Protein AF-A0A151G9T0-F1 (afdb_monomer)

InterPro domains:
  IPR001381 3-d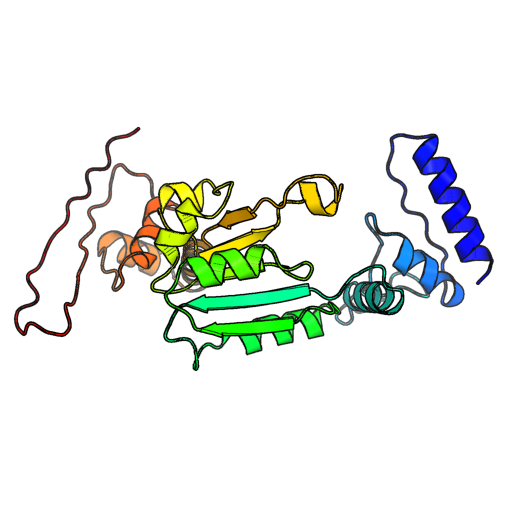ehydroquinate dehydratase type I [PF01487] (1-72)
  IPR013708 Shikimate dehydrogenase substrate binding, N-terminal [PF08501] (80-160)
  IPR013785 Aldolase-type TIM barrel [G3DSA:3.20.20.70] (1-75)
  IPR022893 Shikimate dehydrogenase family [PTHR21089] (16-196)
  IPR046346 Aminoacid dehydrogenase-like, N-terminal domain superfamily [SSF53223] (73-181)

Secondary structure (DSSP, 8-state):
-HHHHHHHHHHHHHHHH-SS-------SGGGHHHHHHH-SS---B-TTSSS-SSTT--BHHHHHHHHHHTTSS---EEEEEESS-TT-SHHHHHHHHHHHHT---EEEEEE---HHHHHHHHTSTTEEEEEE-TTTTTGGGGTSSEE-HHHHHHT--SEEEE-HHHHH-TTSPP-EEEE--HHHHHHHHHHHH--HHHHHHHHHH--B-SSHHHHHHHHHHS-TTS----B----TT-SS-------------

Nearest PDB structures (foldseek):
  5swv-assembly1_C  TM=8.869E-01  e=2.543E-22  Schizosaccharomyces pombe 972h-
  6bmb-assembly1_A  TM=5.979E-01  e=6.348E-12  Arabidopsis thaliana
  2o7q-assembly1_A  TM=5.960E-01  e=7.089E-11  Arabidopsis thaliana
  2gpt-assembly1_A  TM=6.196E-01  e=1.958E-10  Arabidopsis thaliana
  2o7s-assembly1_A  TM=5.996E-01  e=1.838E-10  Arabidopsis thaliana

Mean predicted aligned error: 10.72 Å

pLDDT: mean 79.59, std 20.88, range [23.86, 98.25]

Foldseek 3Di:
DVVLVVQVVVQVVVVVVDVDHDQTFDFAQVGLVNLLPRPPPRDADDPPDPDDPGHNHHHQLVSLLVCVVVVVADEAEEEEEEPDPPPPCVQVVVVVVCNVSNHNYGYYYDYDPDPVVVLVLLPDPRHAWYFYDPPCQQVVVVVAPEEDPLCVQLNGFGIKGWDCPCVVPVVDDIGIYGYDCLLVVVCVCCVPPDDPVRVVVCQAAQEDADDSSSSNNVRPPDDPPDGQHFYQDDPVPDPDRDRDRDPPPDDDD

Structure (mmCIF, N/CA/C/O backbone):
data_AF-A0A151G9T0-F1
#
_entry.id   AF-A0A151G9T0-F1
#
loop_
_atom_site.group_PDB
_atom_site.id
_atom_site.type_symbol
_atom_site.label_atom_id
_atom_site.label_alt_id
_atom_site.label_comp_id
_atom_site.label_asym_id
_atom_site.label_entity_id
_atom_site.label_seq_id
_atom_site.pdbx_PDB_ins_code
_atom_site.Cartn_x
_atom_site.Cartn_y
_atom_site.Cartn_z
_atom_site.occupancy
_atom_site.B_iso_or_equiv
_atom_site.auth_seq_id
_atom_site.auth_comp_id
_atom_site.auth_asym_id
_atom_site.auth_atom_id
_atom_site.pdbx_PDB_model_num
ATOM 1 N N . MET A 1 1 ? 19.326 3.016 -24.382 1.00 81.56 1 MET A N 1
ATOM 2 C CA . MET A 1 1 ? 18.257 3.762 -23.670 1.00 81.56 1 MET A CA 1
ATOM 3 C C . MET A 1 1 ? 17.042 3.910 -24.571 1.00 81.56 1 MET A C 1
ATOM 5 O O . MET A 1 1 ? 15.956 3.578 -24.121 1.00 81.56 1 MET A O 1
ATOM 9 N N . GLU A 1 2 ? 17.240 4.303 -25.832 1.00 94.81 2 GLU A N 1
ATOM 10 C CA . GLU A 1 2 ? 16.221 4.336 -26.893 1.00 94.81 2 GLU A CA 1
ATOM 11 C C . GLU A 1 2 ? 15.400 3.037 -27.015 1.00 94.81 2 GLU A C 1
ATOM 13 O O . GLU A 1 2 ? 14.173 3.085 -27.026 1.00 94.81 2 GLU A O 1
ATOM 18 N N . ASP A 1 3 ? 16.051 1.873 -26.926 1.00 95.81 3 ASP A N 1
ATOM 19 C CA . ASP A 1 3 ? 15.376 0.564 -26.949 1.00 95.81 3 ASP A CA 1
ATOM 20 C C . ASP A 1 3 ? 14.288 0.393 -25.878 1.00 95.81 3 ASP A C 1
ATOM 22 O O . ASP A 1 3 ? 13.321 -0.340 -26.083 1.00 95.81 3 ASP A O 1
ATOM 26 N N . ASN A 1 4 ? 14.417 1.055 -24.721 1.00 95.44 4 ASN A N 1
ATOM 27 C CA . ASN A 1 4 ? 13.389 0.995 -23.679 1.00 95.44 4 ASN A CA 1
ATOM 28 C C . ASN A 1 4 ? 12.139 1.788 -24.083 1.00 95.44 4 ASN A C 1
ATOM 30 O O . ASN A 1 4 ? 11.034 1.344 -23.793 1.00 95.44 4 ASN A O 1
ATOM 34 N N . PHE A 1 5 ? 12.299 2.916 -24.781 1.00 96.12 5 PHE A N 1
ATOM 35 C CA . PHE A 1 5 ? 11.177 3.713 -25.286 1.00 96.12 5 PHE A CA 1
ATOM 36 C C . PHE A 1 5 ? 10.475 3.026 -26.462 1.00 96.12 5 PHE A C 1
ATOM 38 O O . PHE A 1 5 ? 9.246 3.047 -26.556 1.00 96.12 5 PHE A O 1
ATOM 45 N N . HIS A 1 6 ? 11.234 2.346 -27.327 1.00 97.12 6 HIS A N 1
ATOM 46 C CA . HIS A 1 6 ? 10.665 1.496 -28.375 1.00 97.12 6 HIS A CA 1
ATOM 47 C C . HIS A 1 6 ? 9.848 0.338 -27.791 1.00 97.12 6 HIS A C 1
ATOM 49 O O . HIS A 1 6 ? 8.737 0.071 -28.254 1.00 97.12 6 HIS A O 1
ATOM 55 N N . LEU A 1 7 ? 10.369 -0.320 -26.752 1.00 96.69 7 LEU A N 1
ATOM 56 C CA . LEU A 1 7 ? 9.668 -1.392 -26.048 1.00 96.69 7 LEU A CA 1
ATOM 57 C C . LEU A 1 7 ? 8.385 -0.888 -25.366 1.00 96.69 7 LEU A C 1
ATOM 59 O O . LEU A 1 7 ? 7.349 -1.545 -25.460 1.00 96.69 7 LEU A O 1
ATOM 63 N N . ASP A 1 8 ? 8.429 0.281 -24.727 1.00 94.69 8 ASP A N 1
ATOM 64 C CA . ASP A 1 8 ? 7.252 0.895 -24.104 1.00 94.69 8 ASP A CA 1
ATOM 65 C C . ASP A 1 8 ? 6.161 1.218 -25.141 1.00 94.69 8 ASP A C 1
ATOM 67 O O . ASP A 1 8 ? 5.012 0.788 -25.018 1.00 94.69 8 ASP A O 1
ATOM 71 N N . SER A 1 9 ? 6.555 1.835 -26.259 1.00 95.81 9 SER A N 1
ATOM 72 C CA . SER A 1 9 ? 5.661 2.109 -27.392 1.00 95.81 9 SER A CA 1
ATOM 73 C C . SER A 1 9 ? 5.070 0.827 -27.993 1.00 95.81 9 SER A C 1
ATOM 75 O O . SER A 1 9 ? 3.900 0.780 -28.381 1.00 95.81 9 SER A O 1
ATOM 77 N N . PHE A 1 10 ? 5.863 -0.244 -28.085 1.00 96.00 10 PHE A N 1
ATOM 78 C CA . PHE A 1 10 ? 5.382 -1.559 -28.509 1.00 96.00 10 PHE A CA 1
ATOM 79 C C . PHE A 1 10 ? 4.336 -2.109 -27.535 1.00 96.00 10 PHE A C 1
ATOM 81 O O . PHE A 1 10 ? 3.255 -2.519 -27.962 1.00 96.00 10 PHE A O 1
ATOM 88 N N . LYS A 1 11 ? 4.620 -2.066 -26.232 1.00 95.06 11 LYS A N 1
ATOM 89 C CA . LYS A 1 11 ? 3.722 -2.560 -25.191 1.00 95.06 11 LYS A CA 1
ATOM 90 C C . LYS A 1 11 ? 2.392 -1.811 -25.163 1.00 95.06 11 LYS A C 1
ATOM 92 O O . LYS A 1 11 ? 1.350 -2.458 -25.046 1.00 95.06 11 LYS A O 1
ATOM 97 N N . ALA A 1 12 ? 2.408 -0.488 -25.313 1.00 93.62 12 ALA A N 1
ATOM 98 C CA . ALA A 1 12 ? 1.195 0.322 -25.405 1.00 93.62 12 ALA A CA 1
ATOM 99 C C . ALA A 1 12 ? 0.312 -0.116 -26.588 1.00 93.62 12 ALA A C 1
ATOM 101 O O . ALA A 1 12 ? -0.879 -0.377 -26.414 1.00 93.62 12 ALA A O 1
ATOM 102 N N . ARG A 1 13 ? 0.905 -0.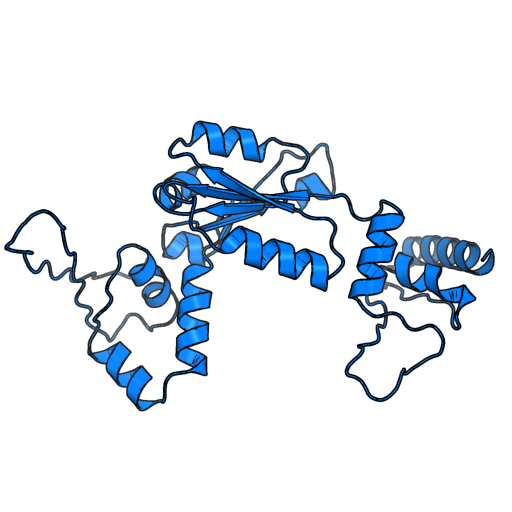300 -27.778 1.00 96.12 13 ARG A N 1
ATOM 103 C CA . ARG A 1 13 ? 0.179 -0.782 -28.969 1.00 96.12 13 ARG A CA 1
ATOM 104 C C . ARG A 1 13 ? -0.399 -2.182 -28.778 1.00 96.12 13 ARG A C 1
ATOM 106 O O . ARG A 1 13 ? -1.554 -2.413 -29.125 1.00 96.12 13 ARG A O 1
ATOM 113 N N . MET A 1 14 ? 0.379 -3.111 -28.223 1.00 95.44 14 MET A N 1
ATOM 114 C CA . MET A 1 14 ? -0.084 -4.485 -27.995 1.00 95.44 14 MET A CA 1
ATOM 115 C C . MET A 1 14 ? -1.198 -4.550 -26.948 1.00 95.44 14 MET A C 1
ATOM 117 O O . MET A 1 14 ? -2.151 -5.302 -27.124 1.00 95.44 14 MET A O 1
ATOM 121 N N . SER A 1 15 ? -1.117 -3.727 -25.899 1.00 92.94 15 SER A N 1
ATOM 122 C CA . SER A 1 15 ? -2.141 -3.666 -24.847 1.00 92.94 15 SER A CA 1
ATOM 123 C C . SER A 1 15 ? -3.462 -3.075 -25.355 1.00 92.94 15 SER A C 1
ATOM 125 O O . SER A 1 15 ? -4.525 -3.442 -24.867 1.00 92.94 15 SER A O 1
ATOM 127 N N . ALA A 1 16 ? -3.413 -2.183 -26.351 1.00 93.44 16 ALA A N 1
ATOM 128 C CA . ALA A 1 16 ? -4.609 -1.676 -27.025 1.00 93.44 16 ALA A CA 1
ATOM 129 C C . ALA A 1 16 ? -5.226 -2.710 -27.987 1.00 93.44 16 ALA A C 1
ATOM 131 O O . ALA A 1 16 ? -6.445 -2.760 -28.143 1.00 93.44 16 ALA A O 1
ATOM 132 N N . ALA A 1 17 ? -4.396 -3.536 -28.632 1.00 94.88 17 ALA A N 1
ATOM 133 C CA . ALA A 1 17 ? -4.842 -4.530 -29.609 1.00 94.88 17 ALA A CA 1
ATOM 134 C C . ALA A 1 17 ? -5.333 -5.847 -28.978 1.00 94.88 17 ALA A C 1
ATOM 136 O O . ALA A 1 17 ? -6.157 -6.548 -29.570 1.00 94.88 17 ALA A O 1
ATOM 137 N N . HIS A 1 18 ? -4.841 -6.204 -27.789 1.00 92.62 18 HIS A N 1
ATOM 138 C CA . HIS A 1 18 ? -5.089 -7.501 -27.166 1.00 92.62 18 HIS A CA 1
ATOM 139 C C . HIS A 1 18 ? -5.559 -7.366 -25.717 1.00 92.62 18 HIS A C 1
ATOM 141 O O . HIS A 1 18 ? -5.072 -6.539 -24.956 1.00 92.62 18 HIS A O 1
ATOM 147 N N . LYS A 1 19 ? -6.478 -8.247 -25.304 1.00 92.06 19 LYS A N 1
ATOM 148 C CA . LYS A 1 19 ? -6.973 -8.309 -23.915 1.00 92.06 19 LYS A CA 1
ATOM 149 C C . LYS A 1 19 ? -6.013 -9.022 -22.957 1.00 92.06 19 LYS A C 1
ATOM 151 O O . LYS A 1 19 ? -6.184 -8.934 -21.745 1.00 92.06 19 LYS A O 1
ATOM 156 N N . THR A 1 20 ? -5.046 -9.767 -23.488 1.00 92.44 20 THR A N 1
ATOM 157 C CA . THR A 1 20 ? -4.078 -10.521 -22.686 1.00 92.44 20 THR A CA 1
ATOM 158 C C . THR A 1 20 ? -3.006 -9.571 -22.150 1.00 92.44 20 THR A C 1
ATOM 160 O O . THR A 1 20 ? -2.362 -8.895 -22.954 1.00 92.44 20 THR A O 1
ATOM 163 N N . PRO A 1 21 ? -2.781 -9.504 -20.825 1.00 92.00 21 PRO A N 1
ATOM 164 C CA . PRO A 1 21 ? -1.764 -8.625 -20.263 1.00 92.00 21 PRO A CA 1
ATOM 165 C C . PRO A 1 21 ? -0.358 -9.092 -20.659 1.00 92.00 21 PRO A C 1
ATOM 167 O O . PRO A 1 21 ? -0.087 -10.291 -20.749 1.00 92.00 21 PRO A O 1
ATOM 170 N N . LEU A 1 22 ? 0.540 -8.132 -20.887 1.00 92.88 22 LEU A N 1
ATOM 171 C CA . LEU A 1 22 ? 1.870 -8.371 -21.443 1.00 92.88 22 LEU A CA 1
ATOM 172 C C . LEU A 1 22 ? 2.972 -7.982 -20.453 1.00 92.88 22 LEU A C 1
ATOM 174 O O . LEU A 1 22 ? 2.963 -6.883 -19.895 1.00 92.88 22 LEU A O 1
ATOM 178 N N . ILE A 1 23 ? 3.958 -8.868 -20.314 1.00 95.00 23 ILE A N 1
ATOM 179 C CA . ILE A 1 23 ? 5.243 -8.588 -19.669 1.00 95.00 23 ILE A CA 1
ATOM 180 C C . ILE A 1 23 ? 6.251 -8.327 -20.787 1.00 95.00 23 ILE A C 1
ATOM 182 O O . ILE A 1 23 ? 6.510 -9.213 -21.600 1.00 95.00 23 ILE A O 1
ATOM 186 N N . ALA A 1 24 ? 6.818 -7.125 -20.836 1.00 94.19 24 ALA A N 1
ATOM 187 C CA . ALA A 1 24 ? 7.824 -6.754 -21.826 1.00 94.19 24 ALA A CA 1
ATOM 188 C C . ALA A 1 24 ? 8.999 -6.090 -21.110 1.00 94.19 24 ALA A C 1
ATOM 190 O O . ALA A 1 24 ? 8.817 -5.093 -20.414 1.00 94.19 24 ALA A O 1
ATOM 191 N N . ILE A 1 25 ? 10.197 -6.655 -21.268 1.00 94.50 25 ILE A N 1
ATOM 192 C CA . ILE A 1 25 ? 11.420 -6.172 -20.621 1.00 94.50 25 ILE A CA 1
ATOM 193 C C . ILE A 1 25 ? 12.631 -6.362 -21.535 1.00 94.50 25 ILE A C 1
ATOM 195 O O . ILE A 1 25 ? 12.762 -7.378 -22.214 1.00 94.50 25 ILE A O 1
ATOM 199 N N . ASN A 1 26 ? 13.550 -5.407 -21.483 1.00 94.62 26 ASN A N 1
ATOM 200 C CA . ASN A 1 26 ? 14.883 -5.517 -22.053 1.00 94.62 26 ASN A CA 1
ATOM 201 C C . ASN A 1 26 ? 15.847 -6.127 -21.026 1.00 94.62 26 ASN A C 1
ATOM 203 O O . ASN A 1 26 ? 15.788 -5.855 -19.821 1.00 94.62 26 ASN A O 1
ATOM 207 N N . MET A 1 27 ? 16.760 -6.961 -21.514 1.00 92.81 27 MET A N 1
ATOM 208 C CA . MET A 1 27 ? 17.780 -7.623 -20.699 1.00 92.81 27 MET A CA 1
ATOM 209 C C . MET A 1 27 ? 19.033 -6.749 -20.553 1.00 92.81 27 MET A C 1
ATOM 211 O O . MET A 1 27 ? 19.227 -5.779 -21.284 1.00 92.81 27 MET A O 1
ATOM 215 N N . GLY A 1 28 ? 19.903 -7.101 -19.602 1.00 90.38 28 GLY A N 1
ATOM 216 C CA . GLY A 1 28 ? 21.154 -6.386 -19.360 1.00 90.38 28 GLY A CA 1
ATOM 217 C C . GLY A 1 28 ? 20.976 -5.065 -18.605 1.00 90.38 28 GLY A C 1
ATOM 218 O O . GLY A 1 28 ? 19.865 -4.594 -18.355 1.00 90.38 28 GLY A O 1
ATOM 219 N N . ALA A 1 29 ? 22.098 -4.454 -18.222 1.00 89.88 29 ALA A N 1
ATOM 220 C CA . ALA A 1 29 ? 22.101 -3.187 -17.487 1.00 89.88 29 ALA A CA 1
ATOM 221 C C . ALA A 1 29 ? 21.384 -2.030 -18.226 1.00 89.88 29 ALA A C 1
ATOM 223 O O . ALA A 1 29 ? 20.633 -1.305 -17.567 1.00 89.88 29 ALA A O 1
ATOM 224 N N . PRO A 1 30 ? 21.502 -1.871 -19.565 1.00 93.19 30 PRO A N 1
ATOM 225 C CA . PRO A 1 30 ? 20.758 -0.841 -20.301 1.00 93.19 30 PRO A CA 1
ATOM 226 C C . PRO A 1 30 ? 19.231 -1.019 -20.260 1.00 93.19 30 PRO A C 1
ATOM 228 O O . PRO A 1 30 ? 18.497 -0.047 -20.442 1.00 93.19 30 PRO A O 1
ATOM 231 N N . GLY A 1 31 ? 18.749 -2.241 -20.002 1.00 93.31 31 GLY A N 1
ATOM 232 C CA . GLY A 1 31 ? 17.330 -2.592 -19.956 1.00 93.31 31 GLY A CA 1
ATOM 233 C C . GLY A 1 31 ? 16.630 -2.297 -18.627 1.00 93.31 31 GLY A C 1
ATOM 234 O O . GLY A 1 31 ? 15.415 -2.461 -18.534 1.00 93.31 31 GLY A O 1
ATOM 235 N N . ARG A 1 32 ? 17.345 -1.838 -17.589 1.00 93.75 32 ARG A N 1
ATOM 236 C CA . ARG A 1 32 ? 16.778 -1.615 -16.242 1.00 93.75 32 ARG A CA 1
ATOM 237 C C . ARG A 1 32 ? 15.535 -0.721 -16.237 1.00 93.75 32 ARG A C 1
ATOM 239 O O . ARG A 1 32 ? 14.580 -1.033 -15.533 1.00 93.75 32 ARG A O 1
ATOM 246 N N . LEU A 1 33 ? 15.507 0.330 -17.060 1.00 94.94 33 LEU A N 1
ATOM 247 C CA . LEU A 1 33 ? 14.350 1.229 -17.162 1.00 94.94 33 LEU A CA 1
ATOM 248 C C . LEU A 1 33 ? 13.072 0.486 -17.582 1.00 94.94 33 LEU A C 1
ATOM 250 O O . LEU A 1 33 ? 12.021 0.698 -16.987 1.00 94.94 33 LEU A O 1
ATOM 254 N N . SER A 1 34 ? 13.165 -0.441 -18.541 1.00 95.19 34 SER A N 1
ATOM 255 C CA . SER A 1 34 ? 12.004 -1.236 -18.964 1.00 95.19 34 SER A CA 1
ATOM 256 C C . SER A 1 34 ? 11.439 -2.114 -17.843 1.00 95.19 34 SER A C 1
ATOM 258 O O . SER A 1 34 ? 10.234 -2.323 -17.774 1.00 95.19 34 SER A O 1
ATOM 260 N N . ARG A 1 35 ? 12.286 -2.589 -16.918 1.00 94.94 35 ARG A N 1
ATOM 261 C CA . ARG A 1 35 ? 11.840 -3.359 -15.745 1.00 94.94 35 ARG A CA 1
ATOM 262 C C . ARG A 1 35 ? 11.081 -2.474 -14.765 1.00 94.94 35 ARG A C 1
ATOM 264 O O . ARG A 1 35 ? 10.051 -2.898 -14.250 1.00 94.94 35 ARG A O 1
ATOM 271 N N . VAL A 1 36 ? 11.571 -1.253 -14.547 1.00 95.38 36 VAL A N 1
ATOM 272 C CA . VAL A 1 36 ? 10.906 -0.258 -13.694 1.00 95.38 36 VAL A CA 1
ATOM 273 C C . VAL A 1 36 ? 9.512 0.058 -14.239 1.00 95.38 36 VAL A C 1
ATOM 275 O O . VAL A 1 36 ? 8.538 -0.041 -13.502 1.00 95.38 36 VAL A O 1
ATOM 278 N N . LEU A 1 37 ? 9.400 0.336 -15.540 1.00 94.56 37 LEU A N 1
ATOM 279 C CA . LEU A 1 37 ? 8.145 0.751 -16.180 1.00 94.56 37 LEU A CA 1
ATOM 280 C C . LEU A 1 37 ? 7.209 -0.410 -16.561 1.00 94.56 37 LEU A C 1
ATOM 282 O O . LEU A 1 37 ? 6.073 -0.189 -16.977 1.00 94.56 37 LEU A O 1
ATOM 286 N N . ASN A 1 38 ? 7.636 -1.670 -16.422 1.00 94.25 38 ASN A N 1
ATOM 287 C CA . ASN A 1 38 ? 6.800 -2.790 -16.842 1.00 94.25 38 ASN A CA 1
ATOM 288 C C . ASN A 1 38 ? 5.509 -2.932 -15.999 1.00 94.25 38 ASN A C 1
ATOM 290 O O . ASN A 1 38 ? 4.472 -3.296 -16.544 1.00 94.25 38 ASN A O 1
ATOM 294 N N . GLY A 1 39 ? 5.517 -2.640 -14.699 1.00 90.75 39 GLY A N 1
ATOM 295 C CA . GLY A 1 39 ? 4.308 -2.618 -13.855 1.00 90.75 39 GLY A CA 1
ATOM 296 C C . GLY A 1 39 ? 3.624 -3.976 -13.583 1.00 90.75 39 GLY A C 1
ATOM 297 O O . GLY A 1 39 ? 3.436 -4.347 -12.429 1.00 90.75 39 GLY A O 1
ATOM 298 N N . PHE A 1 40 ? 3.254 -4.746 -14.607 1.00 92.44 40 PHE A N 1
ATOM 299 C CA . PHE A 1 40 ? 2.540 -6.018 -14.482 1.00 92.44 40 PHE A CA 1
ATOM 300 C C . PHE A 1 40 ? 3.505 -7.206 -14.426 1.00 92.44 40 PHE A C 1
ATOM 302 O O . PHE A 1 40 ? 4.215 -7.467 -15.394 1.00 92.44 40 PHE A O 1
ATOM 309 N N . LEU A 1 41 ? 3.508 -7.942 -13.307 1.00 94.44 41 LEU A N 1
ATOM 310 C CA . LEU A 1 41 ? 4.290 -9.176 -13.107 1.00 94.44 41 LEU A CA 1
ATOM 311 C C . LEU A 1 41 ? 5.773 -9.056 -13.512 1.00 94.44 41 LEU A C 1
ATOM 313 O O . LEU A 1 41 ? 6.351 -9.974 -14.094 1.00 94.44 41 LEU A O 1
ATOM 317 N N . THR A 1 42 ? 6.407 -7.919 -13.206 1.00 93.94 42 THR A N 1
ATOM 318 C CA . THR A 1 42 ? 7.836 -7.729 -13.481 1.00 93.94 42 THR A CA 1
ATOM 319 C C . THR A 1 42 ? 8.660 -8.785 -12.734 1.00 93.94 42 THR A C 1
ATOM 321 O O . THR A 1 42 ? 8.540 -8.882 -11.511 1.00 93.94 42 THR A O 1
ATOM 324 N N . PRO A 1 43 ? 9.529 -9.553 -13.416 1.00 92.56 43 PRO A N 1
ATOM 325 C CA . PRO A 1 43 ? 10.419 -10.487 -12.740 1.00 92.56 43 PRO A CA 1
ATOM 326 C C . PRO A 1 43 ? 11.485 -9.722 -11.945 1.00 92.56 43 PRO A C 1
ATOM 328 O O . PRO A 1 43 ? 12.171 -8.848 -12.489 1.00 92.56 43 PRO A O 1
ATOM 331 N N . VAL A 1 44 ? 11.634 -10.084 -10.669 1.00 93.12 44 VAL A N 1
ATOM 332 C CA . VAL A 1 44 ? 12.533 -9.433 -9.705 1.00 93.12 44 VAL A CA 1
ATOM 333 C C . VAL A 1 44 ? 13.552 -10.410 -9.126 1.00 93.12 44 VAL A C 1
ATOM 335 O O . VAL A 1 44 ? 13.307 -11.613 -9.079 1.00 93.12 44 VAL A O 1
ATOM 338 N N . SER A 1 45 ? 14.681 -9.885 -8.658 1.00 91.19 45 SER A N 1
ATOM 339 C CA . SER A 1 45 ? 15.649 -10.619 -7.833 1.00 91.19 45 SER A CA 1
ATOM 340 C C . SER A 1 45 ? 15.442 -10.331 -6.339 1.00 91.19 45 SER A C 1
ATOM 342 O O . SER A 1 45 ? 14.605 -9.514 -5.944 1.00 91.19 45 SER A O 1
ATOM 344 N N . HIS A 1 46 ? 16.207 -11.004 -5.479 1.00 89.88 46 HIS A N 1
ATOM 345 C CA . HIS A 1 46 ? 16.256 -10.703 -4.051 1.00 89.88 46 HIS A CA 1
ATOM 346 C C . HIS A 1 46 ? 17.689 -10.884 -3.522 1.00 89.88 46 HIS A C 1
ATOM 348 O O . HIS A 1 46 ? 18.306 -11.891 -3.863 1.00 89.88 46 HIS A O 1
ATOM 354 N N . PRO A 1 47 ? 18.219 -9.983 -2.666 1.00 85.56 47 PRO A N 1
ATOM 355 C CA . PRO A 1 47 ? 19.610 -10.055 -2.195 1.00 85.56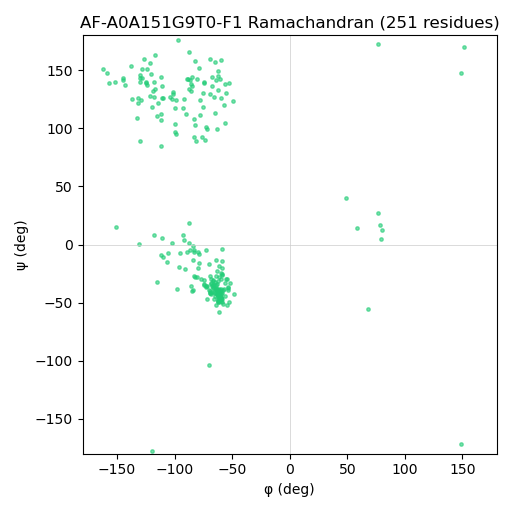 47 PRO A CA 1
ATOM 356 C C . PRO A 1 47 ? 19.989 -11.351 -1.466 1.00 85.56 47 PRO A C 1
ATOM 358 O O . PRO A 1 47 ? 21.156 -11.715 -1.424 1.00 85.56 47 PRO A O 1
ATOM 361 N N . CYS A 1 48 ? 19.014 -12.045 -0.874 1.00 88.00 48 CYS A N 1
ATOM 362 C CA . CYS A 1 48 ? 19.245 -13.330 -0.202 1.00 88.00 48 CYS A CA 1
ATOM 363 C C . CYS A 1 48 ? 19.240 -14.544 -1.145 1.00 88.00 48 CYS A C 1
ATOM 365 O O . CYS A 1 48 ? 19.395 -15.663 -0.663 1.00 88.00 48 CYS A O 1
ATOM 367 N N . LEU A 1 49 ? 19.004 -14.361 -2.448 1.00 86.50 49 LEU A N 1
ATOM 368 C CA . LEU A 1 49 ? 19.096 -15.452 -3.415 1.00 86.50 49 LEU A CA 1
ATOM 369 C C . LEU A 1 49 ? 20.551 -15.606 -3.885 1.00 86.50 49 LEU A C 1
ATOM 371 O O . LEU A 1 49 ? 21.208 -14.598 -4.140 1.00 86.50 49 LEU A O 1
ATOM 375 N N . PRO A 1 50 ? 21.052 -16.848 -4.008 1.00 79.06 50 PRO A N 1
ATOM 376 C CA . PRO A 1 50 ? 22.451 -17.112 -4.340 1.00 79.06 50 PRO A CA 1
ATOM 377 C C . PRO A 1 50 ? 22.810 -16.727 -5.780 1.00 79.06 50 PRO A C 1
ATOM 379 O O . PRO A 1 50 ? 23.959 -16.394 -6.053 1.00 79.06 50 PRO A O 1
ATOM 382 N N . GLU A 1 51 ? 21.836 -16.742 -6.692 1.00 77.00 51 GLU A N 1
ATOM 383 C CA . GLU A 1 51 ? 22.035 -16.427 -8.104 1.00 77.00 51 GLU A CA 1
ATOM 384 C C . GLU A 1 51 ? 21.041 -15.373 -8.587 1.00 77.00 51 GLU A C 1
ATOM 386 O O . GLU A 1 51 ? 19.864 -15.357 -8.213 1.00 77.00 51 GLU A O 1
ATOM 391 N N . VAL A 1 52 ? 21.523 -14.503 -9.472 1.00 67.38 52 VAL A N 1
ATOM 392 C CA . VAL A 1 52 ? 20.683 -13.574 -10.223 1.00 67.38 52 VAL A CA 1
ATOM 393 C C . VAL A 1 52 ? 20.280 -14.277 -11.516 1.00 67.38 52 VAL A C 1
ATOM 395 O O . VAL A 1 52 ? 21.123 -14.523 -12.374 1.00 67.38 52 VAL A O 1
ATOM 398 N N . ALA A 1 53 ? 18.994 -14.595 -11.673 1.00 68.56 53 ALA A N 1
ATOM 399 C CA . ALA A 1 53 ? 18.495 -15.408 -12.787 1.00 68.56 53 ALA A CA 1
ATOM 400 C C . ALA A 1 53 ? 18.670 -14.757 -14.178 1.00 68.56 53 ALA A C 1
ATOM 402 O O . ALA A 1 53 ? 18.507 -15.429 -15.194 1.00 68.56 53 ALA A O 1
ATOM 403 N N . ALA A 1 54 ? 18.992 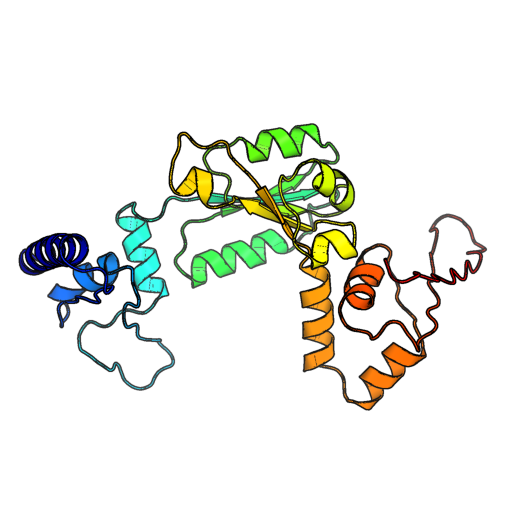-13.460 -14.253 1.00 68.94 54 ALA A N 1
ATOM 404 C CA . ALA A 1 54 ? 19.332 -12.787 -15.504 1.00 68.94 54 ALA A CA 1
ATOM 405 C C . ALA A 1 54 ? 20.153 -11.496 -15.302 1.00 68.94 54 ALA A C 1
ATOM 407 O O . ALA A 1 54 ? 19.896 -10.747 -14.354 1.00 68.94 54 ALA A O 1
ATOM 408 N N . PRO A 1 55 ? 21.056 -11.142 -16.240 1.00 71.56 55 PRO A N 1
ATOM 409 C CA . PRO A 1 55 ? 21.770 -9.867 -16.216 1.00 71.56 55 PRO A CA 1
ATOM 410 C C . PRO A 1 55 ? 20.822 -8.657 -16.167 1.00 71.56 55 PRO A C 1
ATOM 412 O O . PRO A 1 55 ? 19.892 -8.538 -16.971 1.00 71.56 55 PRO A O 1
ATOM 415 N N . GLY A 1 56 ? 21.081 -7.732 -15.237 1.00 71.38 56 GLY A N 1
ATOM 416 C CA . GLY A 1 56 ? 20.300 -6.501 -15.064 1.00 71.38 56 GLY A CA 1
ATOM 417 C C . GLY A 1 56 ? 18.987 -6.657 -14.287 1.00 71.38 56 GLY A C 1
ATOM 418 O O . GLY A 1 56 ? 18.165 -5.741 -14.326 1.00 71.38 56 GLY A O 1
ATOM 419 N N . GLN A 1 57 ? 18.758 -7.787 -13.607 1.00 81.12 57 GLN A N 1
ATOM 420 C CA . GLN A 1 57 ? 17.628 -7.926 -12.683 1.00 81.12 57 GLN A CA 1
ATOM 421 C C . GLN A 1 57 ? 17.724 -6.940 -11.517 1.00 81.12 57 GLN A C 1
ATOM 423 O O . GLN A 1 57 ? 18.804 -6.637 -11.017 1.00 81.12 57 GLN A O 1
ATOM 428 N N . MET A 1 58 ? 16.558 -6.464 -11.095 1.00 91.00 58 MET A N 1
ATOM 429 C CA . MET A 1 58 ? 16.381 -5.550 -9.975 1.00 91.00 58 MET A CA 1
ATOM 430 C C . MET A 1 58 ? 15.486 -6.220 -8.943 1.00 91.00 58 MET A C 1
ATOM 432 O O . MET A 1 58 ? 14.573 -6.970 -9.298 1.00 91.00 58 MET A O 1
ATOM 436 N N . SER A 1 59 ? 15.726 -5.932 -7.674 1.00 93.19 59 SER A N 1
ATOM 437 C CA . SER A 1 59 ? 14.808 -6.292 -6.606 1.00 93.19 59 SER A CA 1
ATOM 438 C C . SER A 1 59 ? 13.525 -5.464 -6.678 1.00 93.19 59 SER A C 1
ATOM 440 O O . SER A 1 59 ? 13.486 -4.378 -7.262 1.00 93.19 59 SER A O 1
ATOM 442 N N . ALA A 1 60 ? 12.460 -5.959 -6.042 1.00 94.06 60 ALA A N 1
ATOM 443 C CA . ALA A 1 60 ? 11.204 -5.217 -5.949 1.00 94.06 60 ALA A CA 1
ATOM 444 C C . ALA A 1 60 ? 11.397 -3.834 -5.298 1.00 94.06 60 ALA A C 1
ATOM 446 O O . ALA A 1 60 ? 10.815 -2.857 -5.758 1.00 94.06 60 ALA A O 1
ATOM 447 N N . ALA A 1 61 ? 12.254 -3.736 -4.274 1.00 94.19 61 ALA A N 1
ATOM 448 C CA . ALA A 1 61 ? 12.542 -2.474 -3.595 1.00 94.19 61 ALA A CA 1
ATOM 449 C C . ALA A 1 61 ? 13.239 -1.459 -4.517 1.00 94.19 61 ALA A C 1
ATOM 451 O O . ALA A 1 61 ? 12.869 -0.289 -4.530 1.00 94.19 61 ALA A O 1
ATOM 452 N N . GLU A 1 62 ? 14.200 -1.899 -5.335 1.00 94.62 62 GLU A N 1
ATOM 453 C CA . GLU A 1 62 ? 14.865 -1.025 -6.313 1.00 94.62 62 GLU A CA 1
ATOM 454 C C . GLU A 1 62 ? 13.908 -0.556 -7.415 1.00 94.62 62 GLU A C 1
ATOM 456 O O . GLU A 1 62 ? 14.024 0.572 -7.891 1.00 94.62 62 GLU A O 1
ATOM 461 N N . ILE A 1 63 ? 12.953 -1.397 -7.825 1.00 95.62 63 ILE A N 1
ATOM 462 C CA . ILE A 1 63 ? 11.912 -1.002 -8.784 1.00 95.62 63 ILE A CA 1
ATOM 463 C C . ILE A 1 63 ? 11.007 0.072 -8.178 1.00 95.62 63 ILE A C 1
ATOM 465 O O . ILE A 1 63 ? 10.779 1.090 -8.826 1.00 95.62 63 ILE A O 1
ATOM 469 N N . TRP A 1 64 ? 10.545 -0.103 -6.936 1.00 95.75 64 TRP A N 1
ATOM 470 C CA . TRP A 1 64 ? 9.737 0.907 -6.242 1.00 95.75 64 TRP A CA 1
ATOM 471 C C . TRP A 1 64 ? 10.480 2.233 -6.055 1.00 95.75 64 TRP A C 1
ATOM 473 O O . TRP A 1 64 ? 9.896 3.298 -6.264 1.00 95.75 64 TRP A O 1
ATOM 483 N N . GLN A 1 65 ? 11.778 2.184 -5.749 1.00 95.19 65 GLN A N 1
ATOM 484 C CA . GLN A 1 65 ? 12.627 3.377 -5.711 1.00 95.19 65 GLN A CA 1
ATOM 485 C C . GLN A 1 65 ? 12.739 4.033 -7.092 1.00 95.19 65 GLN A C 1
ATOM 487 O O . GLN A 1 65 ? 12.621 5.250 -7.198 1.00 95.19 65 GLN A O 1
ATOM 492 N N . GLY A 1 66 ? 12.914 3.244 -8.155 1.00 95.31 66 GLY A N 1
ATOM 493 C CA . GLY A 1 66 ? 12.922 3.743 -9.531 1.00 95.31 66 GLY A CA 1
ATOM 494 C C . GLY A 1 66 ? 11.616 4.448 -9.899 1.00 95.31 66 GLY A C 1
ATOM 495 O O . GLY A 1 66 ? 11.644 5.586 -10.356 1.00 95.31 66 GLY A O 1
ATOM 496 N N . LEU A 1 67 ? 10.473 3.815 -9.628 1.00 95.81 67 LEU A N 1
ATOM 497 C CA . LEU A 1 67 ? 9.145 4.395 -9.853 1.00 95.81 67 LEU A CA 1
ATOM 498 C C . LEU A 1 67 ? 8.932 5.685 -9.050 1.00 95.81 67 LEU A C 1
ATOM 500 O O . LEU A 1 67 ? 8.363 6.650 -9.552 1.00 95.81 67 LEU A O 1
ATOM 504 N N . THR A 1 68 ? 9.430 5.725 -7.816 1.00 94.38 68 THR A N 1
ATOM 505 C CA . THR A 1 68 ? 9.404 6.922 -6.968 1.00 94.38 68 THR A CA 1
ATOM 506 C C . THR A 1 68 ? 10.206 8.066 -7.584 1.00 94.38 68 THR A C 1
ATOM 508 O O . THR A 1 68 ? 9.711 9.187 -7.669 1.00 94.38 68 THR A O 1
ATOM 511 N N . LEU A 1 69 ? 11.439 7.797 -8.028 1.00 94.81 69 LEU A N 1
ATOM 512 C CA . LEU A 1 69 ? 12.317 8.807 -8.629 1.00 94.81 69 LEU A CA 1
ATOM 513 C C . LEU A 1 69 ? 11.765 9.345 -9.953 1.00 94.81 69 LEU A C 1
ATOM 515 O O . LEU A 1 69 ? 11.969 10.514 -10.266 1.00 94.81 69 LEU A O 1
ATOM 519 N N . LEU A 1 70 ? 11.056 8.504 -10.708 1.00 94.56 70 LEU A N 1
ATOM 520 C CA . LEU A 1 70 ? 10.380 8.890 -11.947 1.00 94.56 70 LEU A CA 1
ATOM 521 C C . LEU A 1 70 ? 9.050 9.625 -11.710 1.00 94.56 70 LEU A C 1
ATOM 523 O O . LEU A 1 70 ? 8.472 10.143 -12.658 1.00 94.56 70 LEU A O 1
ATOM 527 N N . GLY A 1 71 ? 8.561 9.692 -10.467 1.00 92.44 71 GLY A N 1
ATOM 528 C CA . GLY A 1 71 ? 7.290 10.340 -10.129 1.00 92.44 71 GLY A CA 1
ATOM 529 C C . GLY A 1 71 ? 6.042 9.497 -10.416 1.00 92.44 71 GLY A C 1
ATOM 530 O O . GLY A 1 71 ? 4.930 9.976 -10.193 1.00 92.44 71 GLY A O 1
ATOM 531 N N . GLU A 1 72 ? 6.210 8.241 -10.839 1.00 92.25 72 GLU A N 1
ATOM 532 C CA . GLU A 1 72 ? 5.117 7.278 -11.048 1.00 92.25 72 GLU A CA 1
ATOM 533 C C . GLU A 1 72 ? 4.437 6.901 -9.723 1.00 92.25 72 GLU A C 1
ATOM 535 O O . GLU A 1 72 ? 3.238 6.631 -9.669 1.00 92.25 72 GLU A O 1
ATOM 540 N N . VAL A 1 73 ? 5.196 6.922 -8.621 1.00 92.12 73 VAL A N 1
ATOM 541 C CA . VAL A 1 73 ? 4.677 6.680 -7.269 1.00 92.12 73 VAL A CA 1
ATOM 542 C C . VAL A 1 73 ? 4.753 7.962 -6.463 1.00 92.12 73 VAL A C 1
ATOM 544 O O . VAL A 1 73 ? 5.822 8.398 -6.034 1.00 92.12 73 VAL A O 1
ATOM 547 N N . LYS A 1 74 ? 3.586 8.561 -6.230 1.00 91.44 74 LYS A N 1
ATOM 548 C CA . LYS A 1 74 ? 3.472 9.787 -5.443 1.00 91.44 74 LYS A CA 1
ATOM 549 C C . LYS A 1 74 ? 3.655 9.489 -3.947 1.00 91.44 74 LYS A C 1
ATOM 551 O O . LYS A 1 74 ? 3.118 8.494 -3.448 1.00 91.44 74 LYS A O 1
ATOM 556 N N . PRO A 1 75 ? 4.375 10.345 -3.201 1.00 94.69 75 PRO A N 1
ATOM 557 C CA . PRO A 1 75 ? 4.395 10.289 -1.745 1.00 94.69 75 PRO A CA 1
ATOM 558 C C . PRO A 1 75 ? 2.977 10.394 -1.179 1.00 94.69 75 PRO A C 1
ATOM 560 O O . PRO A 1 75 ? 2.179 11.210 -1.635 1.00 94.69 75 PRO A O 1
ATOM 563 N N . LEU A 1 76 ? 2.688 9.584 -0.163 1.00 95.31 76 LEU A N 1
ATOM 564 C CA . LEU A 1 76 ? 1.409 9.589 0.545 1.00 95.31 76 LEU A CA 1
ATOM 565 C C . LEU A 1 76 ? 1.669 9.699 2.044 1.00 95.31 76 LEU A C 1
ATOM 567 O O . LEU A 1 76 ? 2.699 9.240 2.552 1.00 95.31 76 LEU A O 1
ATOM 571 N N . SER A 1 77 ? 0.716 10.293 2.743 1.00 96.75 77 SER A N 1
ATOM 572 C CA . SER A 1 77 ? 0.723 10.492 4.181 1.00 96.75 77 SER A CA 1
ATOM 573 C C . SER A 1 77 ? -0.190 9.480 4.859 1.00 96.75 77 SER A C 1
ATOM 575 O O . SER A 1 77 ? -1.375 9.368 4.548 1.00 96.75 77 SER A O 1
ATOM 577 N N . PHE A 1 78 ? 0.384 8.757 5.809 1.00 97.94 78 PHE A N 1
ATOM 578 C CA . PHE A 1 78 ? -0.292 7.813 6.676 1.00 97.94 78 PHE A CA 1
ATOM 579 C C . PHE A 1 78 ? -0.299 8.346 8.103 1.00 97.94 78 PHE A C 1
ATOM 581 O O . PHE A 1 78 ? 0.674 8.955 8.553 1.00 97.94 78 PHE A O 1
ATOM 588 N N . TYR A 1 79 ? -1.380 8.093 8.834 1.00 97.12 79 TYR A N 1
ATOM 589 C CA . TYR A 1 79 ? -1.557 8.661 10.168 1.00 97.12 79 TYR A CA 1
ATOM 590 C C . TYR A 1 79 ? -1.931 7.614 11.211 1.00 97.12 79 TYR A C 1
ATOM 592 O O . TYR A 1 79 ? -2.662 6.671 10.925 1.00 97.12 79 TYR A O 1
ATOM 600 N N . LEU A 1 80 ? -1.473 7.792 12.449 1.00 96.69 80 LEU A N 1
ATOM 601 C CA . LEU A 1 80 ? -2.130 7.209 13.619 1.00 96.69 80 LEU A CA 1
ATOM 602 C C . LEU A 1 80 ? -3.000 8.273 14.278 1.00 96.69 80 LEU A C 1
ATOM 604 O O . LEU A 1 80 ? -2.482 9.320 14.663 1.00 96.69 80 LEU A O 1
ATOM 608 N N . VAL A 1 81 ? -4.284 7.965 14.442 1.00 95.44 81 VAL A N 1
ATOM 609 C CA . VAL A 1 81 ? -5.282 8.884 14.992 1.00 95.44 81 VAL A CA 1
ATOM 610 C C . VAL A 1 81 ? -5.895 8.320 16.268 1.00 95.44 81 VAL A C 1
ATOM 612 O O . VAL A 1 81 ? -6.300 7.156 16.319 1.00 95.44 81 VAL A O 1
ATOM 615 N N . GLY A 1 82 ? -5.963 9.148 17.304 1.00 93.00 82 GLY A N 1
ATOM 616 C CA . GLY A 1 82 ? -6.528 8.830 18.615 1.00 93.00 82 GLY A CA 1
ATOM 617 C C . GLY A 1 82 ? -5.814 9.601 19.721 1.00 93.00 82 GLY A C 1
ATOM 618 O O . GLY A 1 82 ? -4.986 10.466 19.440 1.00 93.00 82 GLY A O 1
ATOM 619 N N . THR A 1 83 ? -6.104 9.275 20.980 1.00 91.50 83 THR A N 1
ATOM 620 C CA . THR A 1 83 ? -5.416 9.864 22.139 1.00 91.50 83 THR A CA 1
ATOM 621 C C . THR A 1 83 ? -5.516 8.952 23.374 1.00 91.50 83 THR A C 1
ATOM 623 O O . THR A 1 83 ? -6.584 8.378 23.621 1.00 91.50 83 THR A O 1
ATOM 626 N N . PRO A 1 84 ? -4.438 8.799 24.172 1.00 91.44 84 PRO A N 1
ATOM 627 C CA . PRO A 1 84 ? -3.081 9.311 23.951 1.00 91.44 84 PRO A CA 1
ATOM 628 C C . PRO A 1 84 ? -2.259 8.441 22.985 1.00 91.44 84 PRO A C 1
ATOM 630 O O . PRO A 1 84 ? -2.354 7.213 23.027 1.00 91.44 84 PRO A O 1
ATOM 633 N N . ILE A 1 85 ? -1.429 9.057 22.129 1.00 93.25 85 ILE A N 1
ATOM 634 C CA . ILE A 1 85 ? -0.637 8.325 21.108 1.00 93.25 85 ILE A CA 1
ATOM 635 C C . ILE A 1 85 ? 0.855 8.671 21.043 1.00 93.25 85 ILE A C 1
ATOM 637 O O . ILE A 1 85 ? 1.576 8.069 20.246 1.00 93.25 85 ILE A O 1
ATOM 641 N N . SER A 1 86 ? 1.345 9.576 21.891 1.00 91.94 86 SER A N 1
ATOM 642 C CA . SER A 1 86 ? 2.739 10.053 21.878 1.00 91.94 86 SER A CA 1
ATOM 643 C C . SER A 1 86 ? 3.795 8.946 22.007 1.00 91.94 86 SER A C 1
ATOM 645 O O . SER A 1 86 ? 4.861 9.037 21.408 1.00 91.94 86 SER A O 1
ATOM 647 N N . GLN A 1 87 ? 3.498 7.869 22.741 1.00 91.62 87 GLN A N 1
ATOM 648 C CA . GLN A 1 87 ? 4.400 6.722 22.929 1.00 91.62 87 GLN A CA 1
ATOM 649 C C . GLN A 1 87 ? 4.191 5.590 21.909 1.00 91.62 87 GLN A C 1
ATOM 651 O O . GLN A 1 87 ? 4.743 4.496 22.062 1.00 91.62 87 GLN A O 1
ATOM 656 N N . SER A 1 88 ? 3.367 5.804 20.881 1.00 93.50 88 SER A N 1
ATOM 657 C CA . SER A 1 88 ? 3.094 4.764 19.896 1.00 93.50 88 SER A CA 1
ATOM 658 C C . SER A 1 88 ? 4.329 4.434 19.060 1.00 93.50 88 SER A C 1
ATOM 660 O O . SER A 1 88 ? 5.028 5.311 18.558 1.00 93.50 88 SER A O 1
ATOM 662 N N . ARG A 1 89 ? 4.559 3.135 18.843 1.00 94.94 89 ARG A N 1
ATOM 663 C CA . ARG A 1 89 ? 5.630 2.621 17.975 1.00 94.94 89 ARG A CA 1
ATOM 664 C C . ARG A 1 89 ? 5.219 2.517 16.504 1.00 94.94 89 ARG A C 1
ATOM 666 O O . ARG A 1 89 ? 6.062 2.180 15.674 1.00 94.94 89 ARG A O 1
ATOM 673 N N . SER A 1 90 ? 3.957 2.800 16.166 1.00 94.31 90 SER A N 1
ATOM 674 C CA . SER A 1 90 ? 3.455 2.706 14.787 1.00 94.31 90 SER A CA 1
ATOM 675 C C . SER A 1 90 ? 4.264 3.547 13.789 1.00 94.31 90 SER A C 1
ATOM 677 O O . SER A 1 90 ? 4.617 2.995 12.748 1.00 94.31 90 SER A O 1
ATOM 679 N N . PRO A 1 91 ? 4.649 4.811 14.079 1.00 96.62 91 PRO A N 1
ATOM 680 C CA . PRO A 1 91 ? 5.475 5.586 13.152 1.00 96.62 91 PRO A CA 1
ATOM 681 C C . PRO A 1 91 ? 6.822 4.924 12.868 1.00 96.62 91 PRO A C 1
ATOM 683 O O . PRO A 1 91 ? 7.208 4.789 11.712 1.00 96.62 91 PRO A O 1
ATOM 686 N N . ALA A 1 92 ? 7.517 4.449 13.906 1.00 97.31 92 ALA A N 1
ATOM 687 C CA . ALA A 1 92 ? 8.804 3.776 13.745 1.00 97.31 92 ALA A CA 1
ATOM 688 C C . ALA A 1 92 ? 8.671 2.501 12.895 1.00 97.31 92 ALA A C 1
ATOM 690 O O . ALA A 1 92 ? 9.482 2.272 11.997 1.00 97.31 92 ALA A O 1
ATOM 691 N N . LEU A 1 93 ? 7.626 1.702 13.139 1.00 97.00 93 LEU A N 1
ATOM 692 C CA . LEU A 1 93 ? 7.337 0.488 12.376 1.00 97.00 93 LEU A CA 1
ATOM 693 C C . LEU A 1 93 ? 7.073 0.793 10.896 1.00 97.00 93 LEU A C 1
ATOM 695 O O . LEU A 1 93 ? 7.772 0.270 10.030 1.00 97.00 93 LEU A O 1
ATOM 699 N N . HIS A 1 94 ? 6.081 1.632 10.595 1.00 97.88 94 HIS A N 1
ATOM 700 C CA . HIS A 1 94 ? 5.655 1.868 9.216 1.00 97.88 94 HIS A CA 1
ATOM 701 C C . HIS A 1 94 ? 6.702 2.630 8.405 1.00 97.88 94 HIS A C 1
ATOM 703 O O . HIS A 1 94 ? 6.970 2.237 7.275 1.00 97.88 94 HIS A O 1
ATOM 709 N N . ASN A 1 95 ? 7.370 3.634 8.985 1.00 98.12 95 ASN A N 1
ATOM 710 C CA . ASN A 1 95 ? 8.447 4.341 8.286 1.00 98.12 95 ASN A CA 1
ATOM 711 C C . ASN A 1 95 ? 9.630 3.410 7.976 1.00 98.12 95 ASN A C 1
ATOM 713 O O . ASN A 1 95 ? 10.178 3.469 6.877 1.00 98.12 95 ASN A O 1
ATOM 717 N N . SER A 1 96 ? 9.971 2.487 8.885 1.00 97.94 96 SER A N 1
ATOM 718 C CA . SER A 1 96 ? 10.992 1.466 8.608 1.00 97.94 96 SER A CA 1
ATOM 719 C C . SER A 1 96 ? 10.574 0.531 7.469 1.00 97.94 96 SER A C 1
ATOM 721 O O . SER A 1 96 ? 11.406 0.142 6.652 1.00 97.94 96 SER A O 1
ATOM 723 N N . LEU A 1 97 ? 9.291 0.158 7.397 1.00 97.44 97 LEU A N 1
ATOM 724 C CA . LEU A 1 97 ? 8.764 -0.680 6.318 1.00 97.44 97 LEU A CA 1
ATOM 725 C C . LEU A 1 97 ? 8.751 0.059 4.975 1.00 97.44 97 LEU A C 1
ATOM 727 O O . LEU A 1 97 ? 9.178 -0.521 3.979 1.00 97.44 97 LEU A O 1
ATOM 731 N N . PHE A 1 98 ? 8.341 1.329 4.935 1.00 97.50 98 PHE A N 1
ATOM 732 C CA . PHE A 1 98 ? 8.393 2.147 3.718 1.00 97.50 98 PHE A CA 1
ATOM 733 C C . PHE A 1 98 ? 9.824 2.281 3.196 1.00 97.50 98 PHE A C 1
ATOM 735 O O . PHE A 1 98 ? 10.078 1.996 2.028 1.00 97.50 98 PHE A O 1
ATOM 742 N N . GLN A 1 99 ? 10.782 2.566 4.081 1.00 95.69 99 GLN A N 1
ATOM 743 C CA . GLN A 1 99 ? 12.194 2.626 3.711 1.00 95.69 99 GLN A CA 1
ATOM 744 C C . GLN A 1 99 ? 12.706 1.291 3.146 1.00 95.69 99 GLN A C 1
ATOM 746 O O . GLN A 1 99 ? 13.351 1.271 2.100 1.00 95.69 99 GLN A O 1
ATOM 751 N N . ARG A 1 100 ? 12.398 0.165 3.806 1.00 94.94 100 ARG A N 1
ATOM 752 C CA . ARG A 1 100 ? 12.835 -1.175 3.365 1.00 94.94 100 ARG A CA 1
ATOM 753 C C . ARG A 1 100 ? 12.205 -1.616 2.046 1.00 94.94 100 ARG A C 1
ATOM 755 O O . ARG A 1 100 ? 12.827 -2.365 1.303 1.00 94.94 100 ARG A O 1
ATOM 762 N N . THR A 1 101 ? 10.977 -1.184 1.774 1.00 94.06 101 THR A N 1
ATOM 763 C CA . THR A 1 101 ? 10.246 -1.524 0.543 1.00 94.06 101 THR A CA 1
ATOM 764 C C . THR A 1 101 ? 10.494 -0.547 -0.603 1.00 94.06 101 THR A C 1
ATOM 766 O O . THR A 1 101 ? 10.064 -0.822 -1.717 1.00 94.06 101 THR A O 1
ATOM 769 N N . GLY A 1 102 ? 11.212 0.555 -0.363 1.00 93.56 102 GLY A N 1
ATOM 770 C CA . GLY A 1 102 ? 11.490 1.559 -1.387 1.00 93.56 102 GLY A CA 1
ATOM 771 C C . GLY A 1 102 ? 10.322 2.504 -1.677 1.00 93.56 102 GLY A C 1
ATOM 772 O O . GLY A 1 102 ? 10.328 3.158 -2.715 1.00 93.56 102 GLY A O 1
ATOM 773 N N . LEU A 1 103 ? 9.327 2.566 -0.788 1.00 96.06 103 LEU A N 1
ATOM 774 C CA . LEU A 1 103 ? 8.140 3.404 -0.946 1.00 96.06 103 LEU A CA 1
ATOM 775 C C . LEU A 1 103 ? 8.359 4.812 -0.357 1.00 96.06 103 LEU A C 1
ATOM 777 O O . LEU A 1 103 ? 8.938 4.935 0.725 1.00 96.06 103 LEU A O 1
ATOM 781 N N . PRO A 1 104 ? 7.837 5.880 -0.990 1.00 96.75 104 PRO A N 1
ATOM 782 C CA . PRO A 1 104 ? 8.081 7.268 -0.583 1.00 96.75 104 PRO A CA 1
ATOM 783 C C . PRO A 1 104 ? 7.103 7.793 0.473 1.00 96.75 104 PRO A C 1
ATOM 785 O O . PRO A 1 104 ? 6.909 9.002 0.613 1.00 96.75 104 PRO A O 1
ATOM 788 N N . HIS A 1 105 ? 6.413 6.904 1.176 1.00 97.75 105 HIS A N 1
ATOM 789 C CA . HIS A 1 105 ? 5.348 7.290 2.089 1.00 97.75 105 HIS A CA 1
ATOM 790 C C . HIS A 1 105 ? 5.890 7.722 3.453 1.00 97.75 105 HIS A C 1
ATOM 792 O O . HIS A 1 105 ? 6.992 7.349 3.860 1.00 97.75 105 HIS A O 1
ATOM 798 N N . ARG A 1 106 ? 5.088 8.499 4.182 1.00 97.56 106 ARG A N 1
ATOM 799 C CA . ARG A 1 106 ? 5.399 8.935 5.547 1.00 97.56 106 ARG A CA 1
ATOM 800 C C . ARG A 1 106 ? 4.288 8.547 6.494 1.00 97.56 106 ARG A C 1
ATOM 802 O O . ARG A 1 106 ? 3.119 8.694 6.159 1.00 97.56 106 ARG A O 1
ATOM 809 N N . TYR A 1 107 ? 4.664 8.091 7.678 1.00 98.25 107 TYR A N 1
ATOM 810 C CA . TYR A 1 107 ? 3.750 7.757 8.756 1.00 98.25 107 TYR A CA 1
ATOM 811 C C . TYR A 1 107 ? 3.944 8.710 9.939 1.00 98.25 107 TYR A C 1
ATOM 813 O O . TYR A 1 107 ? 5.033 8.765 10.516 1.00 98.25 107 TYR A O 1
ATOM 821 N N . GLU A 1 108 ? 2.885 9.415 10.336 1.00 96.94 108 GLU A N 1
ATOM 822 C CA . GLU A 1 108 ? 2.910 10.446 11.381 1.00 96.94 108 GLU A CA 1
ATOM 823 C C . GLU A 1 108 ? 1.855 10.211 12.473 1.00 96.94 108 GLU A C 1
ATOM 825 O O . GLU A 1 108 ? 0.862 9.506 12.286 1.00 96.94 108 GLU A O 1
ATOM 830 N N . LEU A 1 109 ? 2.064 10.819 13.641 1.00 96.69 109 LEU A N 1
ATOM 831 C CA . LEU A 1 109 ? 1.062 10.869 14.706 1.00 96.69 109 LEU A CA 1
ATOM 832 C C . LEU A 1 109 ? 0.148 12.080 14.496 1.00 96.69 109 LEU A C 1
ATOM 834 O O . LEU A 1 109 ? 0.629 13.187 14.261 1.00 96.69 109 LEU A O 1
ATOM 838 N N . ARG A 1 110 ? -1.164 11.876 14.618 1.00 95.19 110 ARG A N 1
ATOM 839 C CA . ARG A 1 110 ? -2.178 12.937 14.611 1.00 95.19 110 ARG A CA 1
ATOM 840 C C . ARG A 1 110 ? -3.086 12.744 15.813 1.00 95.19 110 ARG A C 1
ATOM 842 O O . ARG A 1 110 ? -4.069 12.008 15.768 1.00 95.19 110 ARG A O 1
ATOM 849 N N . GLU A 1 111 ? -2.685 13.346 16.925 1.00 94.38 111 GLU A N 1
ATOM 850 C CA . GLU A 1 111 ? -3.385 13.184 18.193 1.00 94.38 111 GLU A CA 1
ATOM 851 C C . GLU A 1 111 ? -4.678 14.001 18.202 1.00 94.38 111 GLU A C 1
ATOM 853 O O . GLU A 1 111 ? -4.652 15.219 18.061 1.00 94.38 111 GLU A O 1
ATOM 858 N N . THR A 1 112 ? -5.811 13.315 18.340 1.00 92.06 112 THR A N 1
ATOM 859 C CA . THR A 1 112 ? -7.140 13.931 18.438 1.00 92.06 112 THR A CA 1
ATOM 860 C C . THR A 1 112 ? -8.144 12.929 19.012 1.00 92.06 112 THR A C 1
ATOM 862 O O . THR A 1 112 ? -8.008 11.711 18.859 1.00 92.06 112 THR A O 1
ATOM 865 N N . ASN A 1 113 ? -9.166 13.444 19.692 1.00 90.31 113 ASN A N 1
ATOM 866 C CA . ASN A 1 113 ? -10.365 12.711 20.102 1.00 90.31 113 ASN A CA 1
ATOM 867 C C . ASN A 1 113 ? -11.624 13.168 19.351 1.00 90.31 113 ASN A C 1
ATOM 869 O O . ASN A 1 113 ? -12.715 12.708 19.690 1.00 90.31 113 ASN A O 1
ATOM 873 N N . GLN A 1 114 ? -11.485 14.059 18.368 1.00 89.88 114 GLN A N 1
ATOM 874 C CA . GLN A 1 114 ? -12.599 14.646 17.640 1.00 89.88 114 GLN A CA 1
ATOM 875 C C . GLN A 1 114 ? -12.774 13.985 16.274 1.00 89.88 114 GLN A C 1
ATOM 877 O O . GLN A 1 114 ? -11.844 13.864 15.479 1.00 89.88 114 GLN A O 1
ATOM 882 N N . GLU A 1 115 ? -14.011 13.609 15.964 1.00 87.38 115 GLU A N 1
ATOM 883 C CA . GLU A 1 115 ? -14.380 13.057 14.659 1.00 87.38 115 GLU A CA 1
ATOM 884 C C . GLU A 1 115 ? -14.170 14.067 13.513 1.00 87.38 115 GLU A C 1
ATOM 886 O O . GLU A 1 115 ? -13.792 13.671 12.409 1.00 87.38 115 GLU A O 1
ATOM 891 N N . ILE A 1 116 ? -14.375 15.366 13.763 1.00 88.38 116 ILE A N 1
ATOM 892 C CA . ILE A 1 116 ? -14.236 16.413 12.737 1.00 88.38 116 ILE A CA 1
ATOM 893 C C . ILE A 1 116 ? -12.804 16.509 12.197 1.00 88.38 116 ILE A C 1
ATOM 895 O O . ILE A 1 116 ? -12.610 16.624 10.987 1.00 88.38 116 ILE A O 1
ATOM 899 N N . ASP A 1 117 ? -11.809 16.361 13.072 1.00 89.31 117 ASP A N 1
ATOM 900 C CA . ASP A 1 117 ? -10.395 16.360 12.695 1.00 89.31 117 ASP A CA 1
ATOM 901 C C . ASP A 1 117 ? -10.063 15.134 11.845 1.00 89.31 117 ASP A C 1
ATOM 903 O O . ASP A 1 117 ? -9.294 15.205 10.888 1.00 89.31 117 ASP A O 1
ATOM 907 N N . PHE A 1 118 ? -10.675 13.988 12.157 1.00 89.94 118 PHE A N 1
ATOM 908 C CA . PHE A 1 118 ? -10.512 12.798 11.333 1.00 89.94 118 PHE A CA 1
ATOM 909 C C . PHE A 1 118 ? -11.103 12.998 9.935 1.00 89.94 118 PHE A C 1
ATOM 911 O O . PHE A 1 118 ? -10.453 12.678 8.942 1.00 89.94 118 PHE A O 1
ATOM 918 N N . ARG A 1 119 ? -12.302 13.586 9.842 1.00 90.69 119 ARG A N 1
ATOM 919 C CA . ARG A 1 119 ? -12.958 13.883 8.561 1.00 90.69 119 ARG A CA 1
ATOM 920 C C . ARG A 1 119 ? -12.144 14.840 7.694 1.00 90.69 119 ARG A C 1
ATOM 922 O O . ARG A 1 119 ? -12.057 14.606 6.492 1.00 90.69 119 ARG A O 1
ATOM 929 N N . SER A 1 120 ? -11.538 15.877 8.273 1.00 90.12 120 SER A N 1
ATOM 930 C CA . SER A 1 120 ? -10.713 16.823 7.510 1.00 90.12 120 SER A CA 1
ATOM 931 C C . SER A 1 120 ? -9.459 16.155 6.935 1.00 90.12 120 SER A C 1
ATOM 933 O O . SER A 1 120 ? -9.117 16.394 5.779 1.00 90.12 120 SER A O 1
ATOM 935 N N . MET A 1 121 ? -8.828 15.238 7.678 1.00 89.75 121 MET A N 1
ATOM 936 C CA . MET A 1 121 ? -7.672 14.477 7.186 1.00 89.75 121 MET A CA 1
ATOM 937 C C . MET A 1 121 ? -8.003 13.602 5.971 1.00 89.75 121 MET A C 1
ATOM 939 O O . MET A 1 121 ? -7.205 13.543 5.033 1.00 89.75 121 MET A O 1
ATOM 943 N N . LEU A 1 122 ? -9.176 12.958 5.954 1.00 90.44 122 LEU A N 1
ATOM 944 C CA . LEU A 1 122 ? -9.617 12.119 4.830 1.00 90.44 122 LEU A CA 1
ATOM 945 C C . LEU A 1 122 ? -9.724 12.905 3.508 1.00 90.44 122 LEU A C 1
ATOM 947 O O . LEU A 1 122 ? -9.494 12.352 2.432 1.00 90.44 122 LEU A O 1
ATOM 951 N N . GLN A 1 123 ? -10.016 14.206 3.581 1.00 87.94 123 GLN A N 1
ATOM 952 C CA . GLN A 1 123 ? -10.144 15.076 2.407 1.00 87.94 123 GLN A CA 1
ATOM 953 C C . GLN A 1 123 ? -8.797 15.555 1.840 1.00 87.94 123 GLN A C 1
ATOM 955 O O . GLN A 1 123 ? -8.774 16.179 0.788 1.00 87.94 123 GLN A O 1
ATOM 960 N N . SER A 1 124 ? -7.668 15.277 2.500 1.00 87.81 124 SER A N 1
ATOM 961 C CA . SER A 1 124 ? -6.358 15.752 2.035 1.00 87.81 124 SER A CA 1
ATOM 962 C C . SER A 1 124 ? -5.840 14.955 0.834 1.00 87.81 124 SER A C 1
ATOM 964 O O . SER A 1 124 ? -5.771 13.728 0.888 1.00 87.81 124 SER A O 1
ATOM 966 N N . ASP A 1 125 ? -5.402 15.628 -0.234 1.00 82.44 125 ASP A N 1
ATOM 967 C CA . ASP A 1 125 ? -4.972 14.982 -1.489 1.00 82.44 125 ASP A CA 1
ATOM 968 C C . ASP A 1 125 ? -3.884 13.909 -1.303 1.00 82.44 125 ASP A C 1
ATOM 970 O O . ASP A 1 125 ? -3.865 12.911 -2.022 1.00 82.44 125 ASP A O 1
ATOM 974 N N . GLY A 1 126 ? -3.031 14.051 -0.285 1.00 88.88 126 GLY A N 1
ATOM 975 C CA . GLY A 1 126 ? -1.968 13.100 0.046 1.00 88.88 126 GLY A CA 1
ATOM 976 C C . GLY A 1 126 ? -2.362 11.948 0.976 1.00 88.88 126 GLY A C 1
ATOM 977 O O . GLY A 1 126 ? -1.490 11.164 1.335 1.00 88.88 126 GLY A O 1
ATOM 978 N N . PHE A 1 127 ? -3.618 11.827 1.414 1.00 93.50 127 PHE A N 1
ATOM 979 C CA . PHE A 1 127 ? -4.022 10.783 2.363 1.00 93.50 127 PHE A CA 1
ATOM 980 C C . PHE A 1 127 ? -3.874 9.367 1.774 1.00 93.50 127 PHE A C 1
ATOM 982 O O . PHE A 1 127 ? -4.601 8.983 0.860 1.00 93.50 127 PHE A O 1
ATOM 989 N N . GLY A 1 128 ? -2.951 8.578 2.331 1.00 94.00 128 GLY A N 1
ATOM 990 C CA . GLY A 1 128 ? -2.705 7.183 1.944 1.00 94.00 128 GLY A CA 1
ATOM 991 C C . GLY A 1 128 ? -3.415 6.151 2.821 1.00 94.00 128 GLY A C 1
ATOM 992 O O . GLY A 1 128 ? -3.594 5.008 2.408 1.00 94.00 128 GLY A O 1
ATOM 993 N N . GLY A 1 129 ? -3.833 6.537 4.027 1.00 96.00 129 GLY A N 1
ATOM 994 C CA . GLY A 1 129 ? -4.508 5.657 4.977 1.00 96.00 129 GLY A CA 1
ATOM 995 C C . GLY A 1 129 ? -4.272 6.069 6.426 1.00 96.00 129 GLY A C 1
ATOM 996 O O . GLY A 1 129 ? -3.431 6.914 6.731 1.00 96.00 129 GLY A O 1
ATOM 997 N N . ALA A 1 130 ? -5.004 5.457 7.352 1.00 97.00 130 ALA A N 1
ATOM 998 C CA . ALA A 1 130 ? -4.823 5.729 8.773 1.00 97.00 130 ALA A CA 1
ATOM 999 C C . ALA A 1 130 ? -5.028 4.491 9.641 1.00 97.00 130 ALA A C 1
ATOM 1001 O O . ALA A 1 130 ? -5.954 3.710 9.423 1.00 97.00 130 ALA A O 1
ATOM 1002 N N . SER A 1 131 ? -4.207 4.365 10.680 1.00 96.94 131 SER A N 1
ATOM 1003 C CA . SER A 1 131 ? -4.544 3.543 11.837 1.00 96.94 131 SER A CA 1
ATOM 1004 C C . SER A 1 131 ? -5.352 4.372 12.830 1.00 96.94 131 SER A C 1
ATOM 1006 O O . SER A 1 131 ? -5.059 5.543 13.073 1.00 96.94 131 SER A O 1
ATOM 1008 N N . VAL A 1 132 ? -6.344 3.748 13.448 1.00 93.69 132 VAL A N 1
ATOM 1009 C CA . VAL A 1 132 ? -7.263 4.376 14.395 1.00 93.69 132 VAL A CA 1
ATOM 1010 C C . VAL A 1 132 ? -7.166 3.649 15.727 1.00 93.69 132 VAL A C 1
ATOM 1012 O O . VAL A 1 132 ? -7.297 2.425 15.805 1.00 93.69 132 VAL A O 1
ATOM 1015 N N . THR A 1 133 ? -6.954 4.406 16.798 1.00 89.88 133 THR A N 1
ATOM 1016 C CA . THR A 1 133 ? -6.926 3.888 18.166 1.00 89.88 133 THR A CA 1
ATOM 1017 C C . THR A 1 133 ? -8.006 4.532 19.037 1.00 89.88 133 THR A C 1
ATOM 1019 O O . THR A 1 133 ? -8.868 5.273 18.560 1.00 89.88 133 THR A O 1
ATOM 1022 N N . ILE A 1 134 ? -8.033 4.166 20.318 1.00 84.06 134 ILE A N 1
ATOM 1023 C CA . ILE A 1 134 ? -8.945 4.726 21.318 1.00 84.06 134 ILE A CA 1
ATOM 1024 C C . ILE A 1 134 ? -8.822 6.264 21.303 1.00 84.06 134 ILE A C 1
ATOM 1026 O O . ILE A 1 134 ? -7.709 6.777 21.176 1.00 84.06 134 ILE A O 1
ATOM 1030 N N . PRO A 1 135 ? -9.935 7.013 21.416 1.00 85.62 135 PRO A N 1
ATOM 1031 C CA . PRO A 1 135 ? -11.330 6.568 21.564 1.00 85.62 135 PRO A CA 1
ATOM 1032 C C . PRO A 1 135 ? -12.107 6.402 20.241 1.00 85.62 135 PRO A C 1
ATOM 1034 O O . PRO A 1 135 ? -13.296 6.095 20.262 1.00 85.62 135 PRO A O 1
ATOM 1037 N N . LEU A 1 136 ? -11.463 6.580 19.086 1.00 87.81 136 LEU A N 1
ATOM 1038 C CA . LEU A 1 136 ? -12.145 6.811 17.806 1.00 87.81 136 LEU A CA 1
ATOM 1039 C C . LEU A 1 136 ? -12.609 5.544 17.071 1.00 87.81 136 LEU A C 1
ATOM 1041 O O . LEU A 1 136 ? -13.432 5.642 16.161 1.00 87.81 136 LEU A O 1
ATOM 1045 N N . LYS A 1 137 ? -12.148 4.347 17.466 1.00 86.44 137 LYS A N 1
ATOM 1046 C CA . LYS A 1 137 ? -12.403 3.088 16.726 1.00 86.44 137 LYS A CA 1
ATOM 1047 C C . LYS A 1 137 ? -13.881 2.823 16.393 1.00 86.44 137 LYS A C 1
ATOM 1049 O O . LYS A 1 137 ? -14.186 2.213 15.371 1.00 86.44 137 LYS A O 1
ATOM 1054 N N . GLN A 1 138 ? -14.806 3.250 17.254 1.00 86.38 138 GLN A N 1
ATOM 1055 C CA . GLN A 1 138 ? -16.243 3.091 17.010 1.00 86.38 138 GLN A CA 1
ATOM 1056 C C . GLN A 1 138 ? -16.827 4.207 16.154 1.00 86.38 138 GLN A C 1
ATOM 1058 O O . GLN A 1 138 ? -17.653 3.938 15.289 1.00 86.38 138 GLN A O 1
ATOM 1063 N N . GLN A 1 139 ? -16.406 5.449 16.377 1.00 88.25 139 GLN A N 1
ATOM 1064 C CA . GLN A 1 139 ? -16.925 6.607 15.648 1.00 88.25 139 GLN A CA 1
ATOM 1065 C C . GLN A 1 139 ? -16.589 6.499 14.159 1.00 88.25 139 GLN A C 1
ATOM 1067 O O . GLN A 1 139 ? -17.453 6.713 13.314 1.00 88.25 139 GLN A O 1
ATOM 1072 N N . VAL A 1 140 ? -15.386 6.010 13.843 1.00 90.38 140 VAL A N 1
ATOM 1073 C CA . VAL A 1 140 ? -14.923 5.810 12.463 1.00 90.38 140 VAL A CA 1
ATOM 1074 C C . VAL A 1 140 ? -15.819 4.872 11.651 1.00 90.38 140 VAL A C 1
ATOM 1076 O O . VAL A 1 140 ? -15.931 5.059 10.443 1.00 90.38 140 VAL A O 1
ATOM 1079 N N . THR A 1 141 ? -16.546 3.941 12.282 1.00 90.50 141 THR A N 1
ATOM 1080 C CA . THR A 1 141 ? -17.510 3.073 11.571 1.00 90.50 141 THR A CA 1
ATOM 1081 C C . THR A 1 141 ? -18.620 3.851 10.858 1.00 90.50 141 THR A C 1
ATOM 1083 O O . THR A 1 141 ? -19.178 3.340 9.894 1.00 90.50 141 THR A O 1
ATOM 1086 N N . LYS A 1 142 ? -18.929 5.073 11.315 1.00 91.25 142 LYS A N 1
ATOM 1087 C CA . LYS A 1 142 ? -19.937 5.974 10.731 1.00 91.25 142 LYS A CA 1
ATOM 1088 C C . LYS A 1 142 ? -19.346 6.990 9.747 1.00 91.25 142 LYS A C 1
ATOM 1090 O O . LYS A 1 142 ? -20.089 7.767 9.154 1.00 91.25 142 LYS A O 1
ATOM 1095 N N . ILE A 1 143 ? -18.019 7.043 9.641 1.00 91.06 143 ILE A N 1
ATOM 1096 C CA . ILE A 1 143 ? -17.295 8.009 8.807 1.00 91.06 143 ILE A CA 1
ATOM 1097 C C . ILE A 1 143 ? -16.913 7.381 7.467 1.00 91.06 143 ILE A C 1
ATOM 1099 O O . ILE A 1 143 ? -16.951 8.064 6.451 1.00 91.06 143 ILE A O 1
ATOM 1103 N N . VAL A 1 144 ? -16.534 6.102 7.476 1.00 93.69 144 VAL A N 1
ATOM 1104 C CA . VAL A 1 144 ? -16.124 5.356 6.278 1.00 93.69 144 VAL A CA 1
ATOM 1105 C C . VAL A 1 144 ? -17.325 4.889 5.451 1.00 93.69 144 VAL A C 1
ATOM 1107 O O . VAL A 1 144 ? -18.397 4.624 5.991 1.00 93.69 144 VAL A O 1
ATOM 1110 N N . ASP A 1 145 ? -17.128 4.735 4.144 1.00 94.56 145 ASP A N 1
ATOM 1111 C CA . ASP A 1 145 ? -18.174 4.373 3.177 1.00 94.56 145 ASP A CA 1
ATOM 1112 C C . ASP A 1 145 ? -18.455 2.871 3.114 1.00 94.56 145 ASP A C 1
ATOM 1114 O O . ASP A 1 145 ? -19.549 2.439 2.750 1.00 94.56 145 ASP A O 1
ATOM 1118 N N . ALA A 1 146 ? -17.449 2.057 3.426 1.00 94.69 146 ALA A N 1
ATOM 1119 C CA . ALA A 1 146 ? -17.545 0.608 3.413 1.00 94.69 146 ALA A CA 1
ATOM 1120 C C . ALA A 1 146 ? -16.853 0.004 4.635 1.00 94.69 146 ALA A C 1
ATOM 1122 O O . ALA A 1 146 ? -15.900 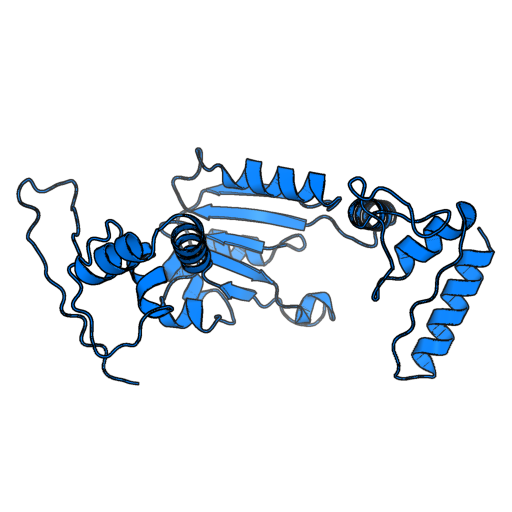0.560 5.179 1.00 94.69 146 ALA A O 1
ATOM 1123 N N . LEU A 1 147 ? -17.309 -1.179 5.043 1.00 95.50 147 LEU A N 1
ATOM 1124 C CA . LEU A 1 147 ? -16.696 -1.964 6.110 1.00 95.50 147 LEU A CA 1
ATOM 1125 C C . LEU A 1 147 ? -16.367 -3.359 5.598 1.00 95.50 147 LEU A C 1
ATOM 1127 O O . LEU A 1 147 ? -17.177 -3.981 4.907 1.00 95.50 147 LEU A O 1
ATOM 1131 N N . THR A 1 148 ? -15.212 -3.887 5.994 1.00 94.38 148 THR A N 1
ATOM 1132 C CA . THR A 1 148 ? -14.927 -5.310 5.792 1.00 94.38 148 THR A CA 1
ATOM 1133 C C . THR A 1 148 ? -15.887 -6.169 6.628 1.00 94.38 148 THR A C 1
ATOM 1135 O O . THR A 1 148 ? -16.390 -5.714 7.665 1.00 94.38 148 THR A O 1
ATOM 1138 N N . PRO A 1 149 ? -16.123 -7.442 6.250 1.00 91.38 149 PRO A N 1
ATOM 1139 C CA . PRO A 1 149 ? -16.930 -8.353 7.062 1.00 91.38 149 PRO A CA 1
ATOM 1140 C C . PRO A 1 149 ? -16.433 -8.455 8.513 1.00 91.38 149 PRO A C 1
ATOM 1142 O O . PRO A 1 149 ? -17.234 -8.481 9.447 1.00 91.38 149 PRO A O 1
ATOM 1145 N N . ALA A 1 150 ? -15.108 -8.439 8.706 1.00 86.88 150 ALA A N 1
ATOM 1146 C CA . ALA A 1 150 ? -14.477 -8.438 10.021 1.00 86.88 150 ALA A CA 1
ATOM 1147 C C . ALA A 1 150 ? -14.813 -7.170 10.823 1.00 86.88 150 ALA A C 1
ATOM 1149 O O . ALA A 1 150 ? -15.304 -7.272 11.948 1.00 86.88 150 ALA A O 1
ATOM 1150 N N . ALA A 1 151 ? -14.613 -5.981 10.244 1.00 90.31 151 ALA A N 1
ATOM 1151 C CA . ALA A 1 151 ? -14.907 -4.715 10.913 1.00 90.31 151 ALA A CA 1
ATOM 1152 C C . ALA A 1 151 ? -16.395 -4.576 11.264 1.00 90.31 151 ALA A C 1
ATOM 1154 O O . ALA A 1 151 ? -16.725 -4.164 12.379 1.00 90.31 151 ALA A O 1
ATOM 1155 N N . LYS A 1 152 ? -17.293 -4.994 10.358 1.00 90.06 152 LYS A N 1
ATOM 1156 C CA . LYS A 1 152 ? -18.746 -5.002 10.588 1.00 90.06 152 LYS A CA 1
ATOM 1157 C C . LYS A 1 152 ? -19.125 -5.897 11.770 1.00 90.06 152 LYS A C 1
ATOM 1159 O O . LYS A 1 152 ? -19.914 -5.492 12.616 1.00 90.06 152 LYS A O 1
ATOM 1164 N N . LYS A 1 153 ? -18.536 -7.093 11.852 1.00 85.69 153 LYS A N 1
ATOM 1165 C CA . LYS A 1 153 ? -18.828 -8.068 12.912 1.00 85.69 153 LYS A CA 1
ATOM 1166 C C . LYS A 1 153 ? -18.252 -7.673 14.273 1.00 85.69 153 LYS A C 1
ATOM 1168 O O . LYS A 1 153 ? -18.862 -7.935 15.306 1.00 85.69 153 LYS A O 1
ATOM 1173 N N . ILE A 1 154 ? -17.076 -7.050 14.288 1.00 85.56 154 ILE A N 1
ATOM 1174 C CA . ILE A 1 154 ? -16.445 -6.552 15.518 1.00 85.56 154 ILE A CA 1
ATOM 1175 C C . ILE A 1 154 ? -17.150 -5.275 16.008 1.00 85.56 154 ILE A C 1
ATOM 1177 O O . ILE A 1 154 ? -17.288 -5.068 17.218 1.00 85.56 154 ILE A O 1
ATOM 1181 N N . GLY A 1 155 ? -17.616 -4.435 15.079 1.00 86.75 155 GLY A N 1
ATOM 1182 C CA . GLY A 1 155 ? -18.208 -3.127 15.365 1.00 86.75 155 GLY A CA 1
ATOM 1183 C C . GLY A 1 155 ? -17.165 -2.055 15.697 1.00 86.75 155 GLY A C 1
ATOM 1184 O O . GLY A 1 155 ? -17.450 -1.135 16.463 1.00 86.75 155 GLY A O 1
ATOM 1185 N N . ALA A 1 156 ? -15.942 -2.200 15.180 1.00 88.81 156 ALA A N 1
ATOM 1186 C CA . ALA A 1 156 ? -14.844 -1.263 15.396 1.00 88.81 156 ALA A CA 1
ATOM 1187 C C . ALA A 1 156 ? -13.873 -1.275 14.209 1.00 88.81 156 ALA A C 1
ATOM 1189 O O . ALA A 1 156 ? -13.522 -2.346 13.711 1.00 88.81 156 ALA A O 1
ATOM 1190 N N . VAL A 1 157 ? -13.394 -0.096 13.814 1.00 93.44 157 VAL A N 1
ATOM 1191 C CA . VAL A 1 157 ? -12.404 0.108 12.748 1.00 93.44 157 VAL A CA 1
ATOM 1192 C C . VAL A 1 157 ? -11.097 0.576 13.374 1.00 93.44 157 VAL A C 1
ATOM 1194 O O . VAL A 1 157 ? -11.082 1.556 14.114 1.00 93.44 157 VAL A O 1
ATOM 1197 N N . ASN A 1 158 ? -10.000 -0.124 13.083 1.00 94.75 158 ASN A N 1
ATOM 1198 C CA . ASN A 1 158 ? -8.651 0.305 13.464 1.00 94.75 158 ASN A CA 1
ATOM 1199 C C . ASN A 1 158 ? -7.799 0.690 12.242 1.00 94.75 158 ASN A C 1
ATOM 1201 O O . ASN A 1 158 ? -6.695 1.184 12.422 1.00 94.75 158 ASN A O 1
ATOM 1205 N N . THR A 1 159 ? -8.277 0.431 11.023 1.00 96.56 159 THR A N 1
ATOM 1206 C CA . THR A 1 159 ? -7.539 0.641 9.775 1.00 96.56 159 THR A CA 1
ATOM 1207 C C . THR A 1 159 ? -8.480 1.268 8.756 1.00 96.56 159 THR A C 1
ATOM 1209 O O . THR A 1 159 ? -9.539 0.713 8.481 1.00 96.56 159 THR A O 1
ATOM 1212 N N . VAL A 1 160 ? -8.103 2.409 8.191 1.00 96.69 160 VAL A N 1
ATOM 1213 C CA . VAL A 1 160 ? -8.853 3.104 7.142 1.00 96.69 160 VAL A CA 1
ATOM 1214 C C . VAL A 1 160 ? -7.995 3.177 5.895 1.00 96.69 160 VAL A C 1
ATOM 1216 O O . VAL A 1 160 ? -6.860 3.653 5.953 1.00 96.69 160 VAL A O 1
ATOM 1219 N N . VAL A 1 161 ? -8.547 2.712 4.778 1.00 94.62 161 VAL A N 1
ATOM 1220 C CA . VAL A 1 161 ? -7.881 2.713 3.474 1.00 94.62 161 VAL A CA 1
ATOM 1221 C C . VAL A 1 161 ? -8.741 3.450 2.444 1.00 94.62 161 VAL A C 1
ATOM 1223 O O . VAL A 1 161 ? -9.962 3.264 2.441 1.00 94.62 161 VAL A O 1
ATOM 1226 N N . PRO A 1 162 ? -8.153 4.296 1.582 1.00 92.94 162 PRO A N 1
ATOM 1227 C CA . PRO A 1 162 ? -8.854 4.833 0.420 1.00 92.94 162 PRO A CA 1
ATOM 1228 C C . PRO A 1 162 ? -9.299 3.701 -0.513 1.00 92.94 162 PRO A C 1
ATOM 1230 O O . PRO A 1 162 ? -8.582 2.717 -0.685 1.00 92.94 162 PRO A O 1
ATOM 1233 N N . LEU A 1 163 ? -10.478 3.837 -1.114 1.00 89.75 163 LEU A N 1
ATOM 1234 C CA . LEU A 1 163 ? -10.931 2.971 -2.198 1.00 89.75 163 LEU A CA 1
ATOM 1235 C C . LEU A 1 163 ? -10.403 3.485 -3.542 1.00 89.75 163 LEU A C 1
ATOM 1237 O O . LEU A 1 163 ? -10.334 4.692 -3.781 1.00 89.75 163 LEU A O 1
ATOM 1241 N N . ASP A 1 164 ? -10.073 2.543 -4.425 1.00 74.56 164 ASP A N 1
ATOM 1242 C CA . ASP A 1 164 ? -9.433 2.787 -5.722 1.00 74.56 164 ASP A CA 1
ATOM 1243 C C . ASP A 1 164 ? -10.226 3.703 -6.668 1.00 74.56 164 ASP A C 1
ATOM 1245 O O . ASP A 1 164 ? -9.634 4.244 -7.598 1.00 74.56 164 ASP A O 1
ATOM 1249 N N . ASP A 1 165 ? -11.536 3.878 -6.470 1.00 74.75 165 ASP A N 1
ATOM 1250 C CA . ASP A 1 165 ? -12.420 4.594 -7.403 1.00 74.75 165 ASP A CA 1
ATOM 1251 C C . ASP A 1 165 ? -11.886 5.999 -7.738 1.00 74.75 165 ASP A C 1
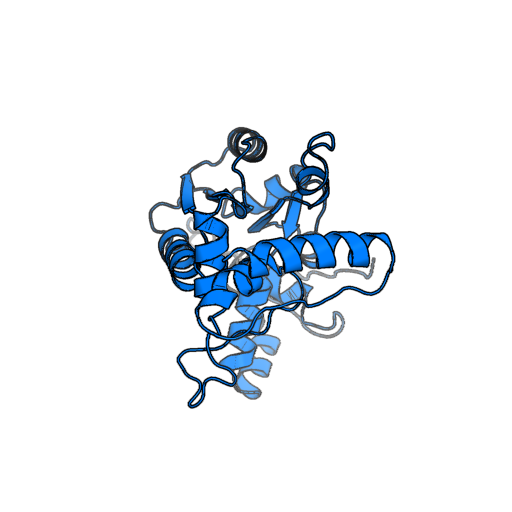ATOM 1253 O O . ASP A 1 165 ? -11.721 6.338 -8.907 1.00 74.75 165 ASP A O 1
ATOM 1257 N N . HIS A 1 166 ? -11.516 6.784 -6.718 1.00 68.06 166 HIS A N 1
ATOM 1258 C CA . HIS A 1 166 ? -10.930 8.115 -6.919 1.00 68.06 166 HIS A CA 1
ATOM 1259 C C . HIS A 1 166 ? -9.471 8.042 -7.407 1.00 68.06 166 HIS A C 1
ATOM 1261 O O . HIS A 1 166 ? -9.001 8.915 -8.138 1.00 68.06 166 HIS A O 1
ATOM 1267 N N . ILE A 1 167 ? -8.724 7.003 -7.025 1.00 68.06 167 ILE A N 1
ATOM 1268 C CA . ILE A 1 167 ? -7.342 6.817 -7.495 1.00 68.06 167 ILE A CA 1
ATOM 1269 C C . ILE A 1 167 ? -7.327 6.591 -9.016 1.00 68.06 167 ILE A C 1
ATOM 1271 O O . ILE A 1 167 ? -6.415 7.055 -9.697 1.00 68.06 167 ILE A O 1
ATOM 1275 N N . ARG A 1 168 ? -8.349 5.912 -9.551 1.00 68.38 168 ARG A N 1
ATOM 1276 C CA . ARG A 1 168 ? -8.510 5.622 -10.983 1.00 68.38 168 ARG A CA 1
ATOM 1277 C C . ARG A 1 168 ? -9.155 6.770 -11.757 1.00 68.38 168 ARG A C 1
ATOM 1279 O O . ARG A 1 168 ? -8.732 7.034 -12.879 1.00 68.38 168 ARG A O 1
ATOM 1286 N N . ASP A 1 169 ? -10.143 7.447 -11.173 1.00 74.88 169 ASP A N 1
ATOM 1287 C CA . ASP A 1 169 ? -10.780 8.632 -11.753 1.00 74.88 169 ASP A CA 1
ATOM 1288 C C . ASP A 1 169 ? -10.898 9.755 -10.706 1.00 74.88 169 ASP A C 1
ATOM 1290 O O . ASP A 1 169 ? -11.735 9.670 -9.805 1.00 74.88 169 ASP A O 1
ATOM 1294 N N . PRO A 1 170 ? -10.119 10.849 -10.831 1.00 74.31 170 PRO A N 1
ATOM 1295 C CA . PRO A 1 170 ? -10.194 11.996 -9.927 1.00 74.31 170 PRO A CA 1
ATOM 1296 C C . PRO A 1 170 ? -11.562 12.687 -9.852 1.00 74.31 170 PRO A C 1
ATOM 1298 O O . PRO A 1 170 ? -11.773 13.508 -8.964 1.00 74.31 170 PRO A O 1
ATOM 1301 N N . LYS A 1 171 ? -12.483 12.403 -10.783 1.00 79.75 171 LYS A N 1
ATOM 1302 C CA . LYS A 1 171 ? -13.861 12.911 -10.745 1.00 79.75 171 LYS A CA 1
ATOM 1303 C C . LYS A 1 171 ? -14.751 12.122 -9.786 1.00 79.75 171 LYS A C 1
ATOM 1305 O O . LYS A 1 171 ? -15.807 12.620 -9.395 1.00 79.75 171 LYS A O 1
ATOM 1310 N N . CYS A 1 172 ? -14.368 10.898 -9.427 1.00 80.69 172 CYS A N 1
ATOM 1311 C CA . CYS A 1 172 ? -15.100 10.108 -8.450 1.00 80.69 172 CYS A CA 1
ATOM 1312 C C . CYS A 1 172 ? -14.852 10.650 -7.034 1.00 80.69 172 CYS A C 1
ATOM 1314 O O . CYS A 1 172 ? -13.721 10.994 -6.696 1.00 80.69 172 CYS A O 1
ATOM 1316 N N . PRO A 1 173 ? -15.882 10.706 -6.171 1.00 84.19 173 PRO A N 1
ATOM 1317 C CA . PRO A 1 173 ? -15.699 11.143 -4.795 1.00 84.19 173 PRO A CA 1
ATOM 1318 C C . PRO A 1 173 ? -14.754 10.200 -4.045 1.00 84.19 173 PRO A C 1
ATOM 1320 O O . PRO A 1 173 ? -14.719 8.992 -4.301 1.00 84.19 173 PRO A O 1
ATOM 1323 N N . ARG A 1 174 ? -14.007 10.743 -3.077 1.00 86.81 174 ARG A N 1
ATOM 1324 C CA . ARG A 1 174 ? -13.158 9.926 -2.205 1.00 86.81 174 ARG A CA 1
ATOM 1325 C C . ARG A 1 174 ? -14.040 9.038 -1.358 1.00 86.81 174 ARG A C 1
ATOM 1327 O O . ARG A 1 174 ? -14.926 9.533 -0.667 1.00 86.81 174 ARG A O 1
ATOM 1334 N N . ARG A 1 175 ? -13.754 7.742 -1.393 1.00 91.75 175 ARG A N 1
ATOM 1335 C CA . ARG A 1 175 ? -14.425 6.749 -0.565 1.00 91.75 175 ARG A CA 1
ATOM 1336 C C . ARG A 1 175 ? -13.404 5.975 0.246 1.00 91.75 175 ARG A C 1
ATOM 1338 O O . ARG A 1 175 ? -12.270 5.789 -0.192 1.00 91.75 175 ARG A O 1
ATOM 1345 N N . PHE A 1 176 ? -13.817 5.498 1.409 1.00 94.81 176 PHE A N 1
ATOM 1346 C CA . PHE A 1 176 ? -12.950 4.845 2.376 1.00 94.81 176 PHE A CA 1
ATOM 1347 C C . PHE A 1 176 ? -13.528 3.514 2.840 1.00 94.81 176 PHE A C 1
ATOM 1349 O O . PHE A 1 176 ? -14.722 3.381 3.110 1.00 94.81 176 PHE A O 1
ATOM 1356 N N . LEU A 1 177 ? -12.649 2.530 2.979 1.00 95.81 177 LEU A N 1
ATOM 1357 C CA . LEU A 1 177 ? -12.942 1.237 3.574 1.00 95.81 177 LEU A CA 1
ATOM 1358 C C . LEU A 1 177 ? -12.360 1.185 4.988 1.00 95.81 177 LEU A C 1
ATOM 1360 O O . LEU A 1 177 ? -11.170 1.421 5.197 1.00 95.81 177 LEU A O 1
ATOM 1364 N N . GLY A 1 178 ? -13.202 0.840 5.957 1.00 96.81 178 GLY A N 1
ATOM 1365 C CA . GLY A 1 178 ? -12.788 0.499 7.311 1.00 96.81 178 GLY A CA 1
ATOM 1366 C C . GLY A 1 178 ? -12.542 -1.001 7.465 1.00 96.81 178 GLY A C 1
ATOM 1367 O O . GLY A 1 178 ? -13.435 -1.814 7.217 1.00 96.81 178 GLY A O 1
ATOM 1368 N N . ASP A 1 179 ? -11.351 -1.366 7.934 1.00 96.25 179 ASP A N 1
ATOM 1369 C CA . ASP A 1 179 ? -10.997 -2.719 8.365 1.00 96.25 179 ASP A CA 1
ATOM 1370 C C . ASP A 1 179 ? -10.642 -2.748 9.862 1.00 96.25 179 ASP A C 1
ATOM 1372 O O . ASP A 1 179 ? -10.372 -1.730 10.513 1.00 96.25 179 ASP A O 1
ATOM 1376 N N . ASN A 1 180 ? -10.644 -3.957 10.414 1.00 93.25 180 ASN A N 1
ATOM 1377 C CA . ASN A 1 180 ? -10.089 -4.250 11.718 1.00 93.25 180 ASN A CA 1
ATOM 1378 C C . ASN A 1 180 ? -8.964 -5.277 11.556 1.00 93.25 180 ASN A C 1
ATOM 1380 O O . ASN A 1 180 ? -9.202 -6.390 11.094 1.00 93.25 180 ASN A O 1
ATOM 1384 N N . THR A 1 181 ? -7.740 -4.912 11.925 1.00 91.94 181 THR A N 1
ATOM 1385 C CA . THR A 1 181 ? -6.548 -5.769 11.839 1.00 91.94 181 THR A CA 1
ATOM 1386 C C . THR A 1 181 ? -6.082 -6.288 13.201 1.00 91.94 181 THR A C 1
ATOM 1388 O O . THR A 1 181 ? -5.230 -7.176 13.244 1.00 91.94 181 THR A O 1
ATOM 1391 N N . ASP A 1 182 ? -6.675 -5.827 14.310 1.00 88.19 182 ASP A N 1
ATOM 1392 C CA . ASP A 1 182 ? -6.314 -6.275 15.663 1.00 88.19 182 ASP A CA 1
ATOM 1393 C C . ASP A 1 182 ? -6.515 -7.790 15.805 1.00 88.19 182 ASP A C 1
ATOM 1395 O O . ASP A 1 182 ? -5.648 -8.500 16.314 1.00 88.19 182 ASP A O 1
ATOM 1399 N N . TRP A 1 183 ? -7.626 -8.316 15.273 1.00 83.25 183 TRP A N 1
ATOM 1400 C CA . TRP A 1 183 ? -7.891 -9.757 15.293 1.00 83.25 183 TRP A CA 1
ATOM 1401 C C . TRP A 1 183 ? -6.832 -10.552 14.527 1.00 83.25 183 TRP A C 1
ATOM 1403 O O . TRP A 1 183 ? -6.425 -11.613 14.994 1.00 83.25 183 TRP A O 1
ATOM 1413 N N . LYS A 1 184 ? -6.349 -10.032 13.388 1.00 85.69 184 LYS A N 1
ATOM 1414 C CA . LYS A 1 184 ? -5.301 -10.680 12.586 1.00 85.69 184 LYS A CA 1
ATOM 1415 C C . LYS A 1 184 ? -4.021 -10.787 13.407 1.00 85.69 184 LYS A C 1
ATOM 1417 O O . LYS A 1 184 ? -3.401 -11.845 13.421 1.00 85.69 184 LYS A O 1
ATOM 1422 N N . GLY A 1 185 ? -3.672 -9.730 14.143 1.00 84.00 185 GLY A N 1
ATOM 1423 C CA . GLY A 1 185 ? -2.531 -9.723 15.059 1.00 84.00 185 GLY A CA 1
ATOM 1424 C C . GLY A 1 185 ? -2.659 -10.766 16.172 1.00 84.00 185 GLY A C 1
ATOM 1425 O O . GLY A 1 185 ? -1.728 -11.541 16.395 1.00 84.00 185 GLY A O 1
ATOM 1426 N N . ILE A 1 186 ? -3.825 -10.843 16.824 1.00 81.12 186 ILE A N 1
ATOM 1427 C CA . ILE A 1 186 ? -4.081 -11.832 17.884 1.00 81.12 186 ILE A CA 1
ATOM 1428 C C . ILE A 1 186 ? -3.985 -13.260 17.322 1.00 81.12 186 ILE A C 1
ATOM 1430 O O . ILE A 1 186 ? -3.264 -14.093 17.872 1.00 81.12 186 ILE A O 1
ATOM 1434 N N . VAL A 1 187 ? -4.660 -13.539 16.201 1.00 80.00 187 VAL A N 1
ATOM 1435 C CA . VAL A 1 187 ? -4.630 -14.853 15.536 1.00 80.00 187 VAL A CA 1
ATOM 1436 C C . VAL A 1 187 ? -3.217 -15.232 15.123 1.00 80.00 187 VAL A C 1
ATOM 1438 O O . VAL A 1 187 ? -2.791 -16.356 15.382 1.00 80.00 187 VAL A O 1
ATOM 1441 N N . TYR A 1 188 ? -2.473 -14.305 14.522 1.00 81.81 188 TYR A N 1
ATOM 1442 C CA . TYR A 1 188 ? -1.104 -14.548 14.089 1.00 81.81 188 TYR A CA 1
ATOM 1443 C C . TYR A 1 188 ? -0.223 -14.985 15.264 1.00 81.81 188 TYR A C 1
ATOM 1445 O O . TYR A 1 188 ? 0.394 -16.051 15.205 1.00 81.81 188 TYR A O 1
ATOM 1453 N N . VAL A 1 189 ? -0.235 -14.235 16.371 1.00 78.88 189 VAL A N 1
ATOM 1454 C CA . VAL A 1 189 ? 0.571 -14.560 17.558 1.00 78.88 189 VAL A CA 1
ATOM 1455 C C . VAL A 1 189 ? 0.180 -15.917 18.143 1.00 78.88 189 VAL A C 1
ATOM 1457 O O . VAL A 1 189 ? 1.056 -16.736 18.425 1.00 78.88 189 VAL A O 1
ATOM 1460 N N . LEU A 1 190 ? -1.119 -16.192 18.279 1.00 73.06 190 LEU A N 1
ATOM 1461 C CA . LEU A 1 190 ? -1.603 -17.461 18.827 1.00 73.06 190 LEU A CA 1
ATOM 1462 C C . LEU A 1 190 ? -1.314 -18.651 17.909 1.00 73.06 190 LEU A C 1
ATOM 1464 O O . LEU A 1 190 ? -1.016 -19.745 18.386 1.00 73.06 190 LEU A O 1
ATOM 1468 N N . SER A 1 191 ? -1.373 -18.454 16.592 1.00 74.50 191 SER A N 1
ATOM 1469 C CA . SER A 1 191 ? -1.087 -19.507 15.617 1.00 74.50 191 SER A CA 1
ATOM 1470 C C . SER A 1 191 ? 0.377 -19.948 15.668 1.00 74.50 191 SER A C 1
ATOM 1472 O O . SER A 1 191 ? 0.627 -21.153 15.645 1.00 74.50 191 SER A O 1
ATOM 1474 N N . GLN A 1 192 ? 1.296 -18.986 15.824 1.00 73.25 192 GLN A N 1
ATOM 1475 C CA . GLN A 1 192 ? 2.748 -19.170 15.772 1.00 73.25 192 GLN A CA 1
ATOM 1476 C C . GLN A 1 192 ? 3.365 -19.588 17.114 1.00 73.25 192 GLN A C 1
ATOM 1478 O O . GLN A 1 192 ? 4.332 -20.342 17.127 1.00 73.25 192 GLN A O 1
ATOM 1483 N N . LYS A 1 193 ? 2.851 -19.085 18.248 1.00 65.56 193 LYS A N 1
ATOM 1484 C CA . LYS A 1 193 ? 3.527 -19.223 19.554 1.00 65.56 193 LYS A CA 1
ATOM 1485 C C . LYS A 1 193 ? 2.855 -20.158 20.558 1.00 65.56 193 LYS A C 1
ATOM 1487 O O . LYS A 1 193 ? 3.469 -20.469 21.575 1.00 65.56 193 LYS A O 1
ATOM 1492 N N . CYS A 1 194 ? 1.626 -20.611 20.317 1.00 58.06 194 CYS A N 1
ATOM 1493 C CA . CYS A 1 194 ? 0.935 -21.501 21.252 1.00 58.06 194 CYS A CA 1
ATOM 1494 C C . CYS A 1 194 ? 0.986 -22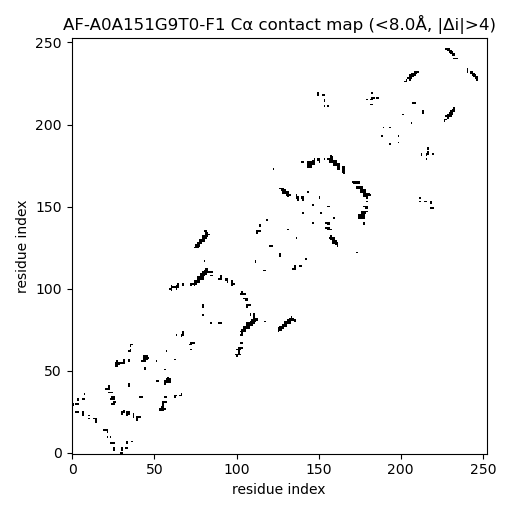.962 20.789 1.00 58.06 194 CYS A C 1
ATOM 1496 O O . CYS A 1 194 ? 0.589 -23.286 19.667 1.00 58.06 194 CYS A O 1
ATOM 1498 N N . SER A 1 195 ? 1.399 -23.856 21.694 1.00 57.88 195 SER A N 1
ATOM 1499 C CA . SER A 1 195 ? 1.194 -25.299 21.539 1.00 57.88 195 SER A CA 1
ATOM 1500 C C . SER A 1 195 ? -0.305 -25.618 21.445 1.00 57.88 195 SER A C 1
ATOM 1502 O O . SER A 1 195 ? -1.149 -24.837 21.895 1.00 57.88 195 SER A O 1
ATOM 1504 N N . VAL A 1 196 ? -0.658 -26.779 20.884 1.00 58.19 196 VAL A N 1
ATOM 1505 C CA . VAL A 1 196 ? -2.063 -27.224 20.759 1.00 58.19 196 VAL A CA 1
ATOM 1506 C C . VAL A 1 196 ? -2.788 -27.189 22.117 1.00 58.19 196 VAL A C 1
ATOM 1508 O O . VAL A 1 196 ? -3.933 -26.754 22.199 1.00 58.19 196 VAL A O 1
ATOM 1511 N N . HIS A 1 197 ? -2.086 -27.524 23.204 1.00 51.38 197 HIS A N 1
ATOM 1512 C CA . HIS A 1 197 ? -2.620 -27.477 24.569 1.00 51.38 197 HIS A CA 1
ATOM 1513 C C . HIS A 1 197 ? -2.859 -26.049 25.087 1.00 51.38 197 HIS A C 1
ATOM 1515 O O . HIS A 1 197 ? -3.880 -25.791 25.721 1.00 51.38 197 HIS A O 1
ATOM 1521 N N . ALA A 1 198 ? -1.971 -25.096 24.786 1.00 52.91 198 ALA A N 1
ATOM 1522 C CA . ALA A 1 198 ? -2.164 -23.693 25.164 1.00 52.91 198 ALA A CA 1
ATOM 1523 C C . ALA A 1 198 ? -3.326 -23.043 24.391 1.00 52.91 198 ALA A C 1
ATOM 1525 O O . ALA A 1 198 ? -4.065 -22.235 24.955 1.00 52.91 198 ALA A O 1
ATOM 1526 N N . LYS A 1 199 ? -3.534 -23.446 23.126 1.00 53.47 199 LYS A N 1
ATOM 1527 C CA . LYS A 1 199 ? -4.714 -23.059 22.337 1.00 53.47 199 LYS A CA 1
ATOM 1528 C C . LYS A 1 199 ? -5.990 -23.568 23.013 1.00 53.47 199 LYS A C 1
ATOM 1530 O O . LYS A 1 199 ? -6.879 -22.770 23.278 1.00 53.47 199 LYS A O 1
ATOM 1535 N N . GLN A 1 200 ? -6.041 -24.846 23.396 1.00 49.16 200 GLN A N 1
ATOM 1536 C CA . GLN A 1 200 ? -7.183 -25.426 24.116 1.00 49.16 200 GLN A CA 1
ATOM 1537 C C . GLN A 1 200 ? -7.449 -24.728 25.464 1.00 49.16 200 GLN A C 1
ATOM 1539 O O . GLN A 1 200 ? -8.595 -24.453 25.803 1.00 49.16 200 GLN A O 1
ATOM 1544 N N . TRP A 1 201 ? -6.405 -24.381 26.223 1.00 50.47 201 TRP A N 1
ATOM 1545 C CA . TRP A 1 201 ? -6.546 -23.719 27.525 1.00 50.47 201 TRP A CA 1
ATOM 1546 C C . TRP A 1 201 ? -7.057 -22.272 27.420 1.00 50.47 201 TRP A C 1
ATOM 1548 O O . TRP A 1 201 ? -7.939 -21.877 28.183 1.00 50.47 201 TRP A O 1
ATOM 1558 N N . LEU A 1 202 ? -6.570 -21.487 26.451 1.00 53.62 202 LEU A N 1
ATOM 1559 C CA . LEU A 1 202 ? -7.083 -20.136 26.172 1.00 53.62 202 LEU A CA 1
ATOM 1560 C C . LEU A 1 202 ? -8.546 -20.160 25.709 1.00 53.62 202 LEU A C 1
ATOM 1562 O O . LEU A 1 202 ? -9.332 -19.297 26.101 1.00 53.62 202 LEU A O 1
ATOM 1566 N N . LEU A 1 203 ? -8.919 -21.170 24.917 1.00 52.75 203 LEU A N 1
ATOM 1567 C CA . LEU A 1 203 ? -10.300 -21.392 24.485 1.00 52.75 203 LEU A CA 1
ATOM 1568 C C . LEU A 1 203 ? -11.214 -21.787 25.651 1.00 52.75 203 LEU A C 1
ATOM 1570 O O . LEU A 1 203 ? -12.323 -21.273 25.747 1.00 52.75 203 LEU A O 1
ATOM 1574 N N . ASN A 1 204 ? -10.733 -22.634 26.564 1.00 41.66 204 ASN A N 1
ATOM 1575 C CA . ASN A 1 204 ? -11.526 -23.159 27.677 1.00 41.66 204 ASN A CA 1
ATOM 1576 C C . ASN A 1 204 ? -11.647 -22.191 28.865 1.00 41.66 204 ASN A C 1
ATOM 1578 O O . ASN A 1 204 ? -12.616 -22.263 29.615 1.00 41.66 204 ASN A O 1
ATOM 1582 N N . THR A 1 205 ? -10.669 -21.306 29.083 1.00 46.56 205 THR A N 1
ATOM 1583 C CA . THR A 1 205 ? -10.672 -20.402 30.249 1.00 46.56 205 THR A CA 1
ATOM 1584 C C . THR A 1 205 ? -11.341 -19.059 29.983 1.00 46.56 205 THR A C 1
ATOM 1586 O O . THR A 1 205 ? -11.738 -18.387 30.935 1.00 46.56 205 THR A O 1
ATOM 1589 N N . GLY A 1 206 ? -11.464 -18.643 28.717 1.00 47.53 206 GLY A N 1
ATOM 1590 C CA . GLY A 1 206 ? -12.165 -17.417 28.327 1.00 47.53 206 GLY A CA 1
ATOM 1591 C C . GLY A 1 206 ? -11.625 -16.127 28.961 1.00 47.53 206 GLY A C 1
ATOM 1592 O O . GLY A 1 206 ? -12.313 -15.110 28.919 1.00 47.53 206 GLY A O 1
ATOM 1593 N N . ARG A 1 207 ? -10.423 -16.140 29.559 1.00 40.12 207 ARG A N 1
ATOM 1594 C CA . ARG A 1 207 ? -9.847 -14.981 30.255 1.00 40.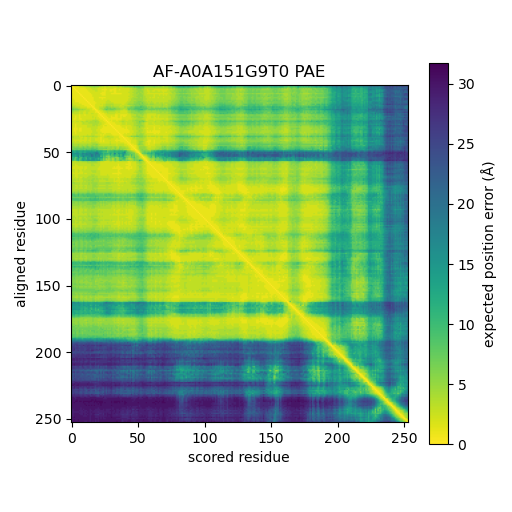12 207 ARG A CA 1
ATOM 1595 C C . ARG A 1 207 ? -9.177 -14.039 29.260 1.00 40.12 207 ARG A C 1
ATOM 1597 O O . ARG A 1 207 ? -7.994 -14.170 28.966 1.00 40.12 207 ARG A O 1
ATOM 1604 N N . TRP A 1 208 ? -9.938 -13.056 28.794 1.00 48.91 208 TRP A N 1
ATOM 1605 C CA . TRP A 1 208 ? -9.437 -11.947 27.985 1.00 48.91 208 TRP A CA 1
ATOM 1606 C C . TRP A 1 208 ? -9.480 -10.650 28.794 1.00 48.91 208 TRP A C 1
ATOM 1608 O O . TRP A 1 208 ? -10.523 -10.278 29.333 1.00 48.91 208 TRP A O 1
ATOM 1618 N N . VAL A 1 209 ? -8.342 -9.958 28.886 1.00 36.88 209 VAL A N 1
ATOM 1619 C CA . VAL A 1 209 ? -8.242 -8.632 29.509 1.00 36.88 209 VAL A CA 1
ATOM 1620 C C . VAL A 1 209 ? -8.240 -7.590 28.394 1.00 36.88 209 VAL A C 1
ATOM 1622 O O . VAL A 1 209 ? -7.242 -7.423 27.704 1.00 36.88 209 VAL A O 1
ATOM 1625 N N . GLY A 1 210 ? -9.366 -6.906 28.196 1.00 40.75 210 GLY A N 1
ATOM 1626 C CA . GLY A 1 210 ? -9.496 -5.830 27.209 1.00 40.75 210 GLY A CA 1
ATOM 1627 C C . GLY A 1 210 ? -10.908 -5.736 26.635 1.00 40.75 210 GLY A C 1
ATOM 1628 O O . GLY A 1 210 ? -11.605 -6.738 26.541 1.00 40.75 210 GLY A O 1
ATOM 1629 N N . GLY A 1 211 ? -11.350 -4.525 26.286 1.00 56.25 211 GLY A N 1
ATOM 1630 C CA . GLY A 1 211 ? -12.680 -4.271 25.718 1.00 56.25 211 GLY A CA 1
ATOM 1631 C C . GLY A 1 211 ? -12.839 -4.818 24.292 1.00 56.25 211 GLY A C 1
ATOM 1632 O O . GLY A 1 211 ? -13.025 -6.012 24.083 1.00 56.25 211 GLY A O 1
ATOM 1633 N N . TYR A 1 212 ? -12.799 -3.940 23.288 1.00 51.81 212 TYR A N 1
ATOM 1634 C CA . TYR A 1 212 ? -13.036 -4.303 21.880 1.00 51.81 212 TYR A CA 1
ATOM 1635 C C . TYR A 1 212 ? -12.023 -5.311 21.321 1.00 51.81 212 TYR A C 1
ATOM 1637 O O . TYR A 1 212 ? -12.396 -6.134 20.491 1.00 51.81 212 TYR A O 1
ATOM 1645 N N . ASP A 1 213 ? -10.797 -5.328 21.842 1.00 55.69 213 ASP A N 1
ATOM 1646 C CA . ASP A 1 213 ? -9.753 -6.271 21.426 1.00 55.69 213 ASP A CA 1
ATOM 1647 C C . ASP A 1 213 ? -10.128 -7.735 21.739 1.00 55.69 213 ASP A C 1
ATOM 1649 O O . ASP A 1 213 ? -9.750 -8.647 21.007 1.00 55.69 213 ASP A O 1
ATOM 1653 N N . ALA A 1 214 ? -10.960 -7.975 22.760 1.00 53.16 214 ALA A N 1
ATOM 1654 C CA . ALA A 1 214 ? -11.492 -9.304 23.053 1.00 53.16 214 ALA A CA 1
ATOM 1655 C C . ALA A 1 214 ? -12.632 -9.714 22.094 1.00 53.16 214 ALA A C 1
ATOM 1657 O O . ALA A 1 214 ? -12.773 -10.896 21.776 1.00 53.16 214 ALA A O 1
ATOM 1658 N N . ARG A 1 215 ? -13.411 -8.753 21.559 1.00 56.91 215 ARG A N 1
ATOM 1659 C CA . ARG A 1 215 ? -14.373 -9.019 20.466 1.00 56.91 215 ARG A CA 1
ATOM 1660 C C . ARG A 1 215 ? -13.664 -9.361 19.156 1.00 56.91 215 ARG A C 1
ATOM 1662 O O . ARG A 1 215 ? -14.185 -10.173 18.396 1.00 56.91 215 ARG A O 1
ATOM 1669 N N . CYS A 1 216 ? -12.492 -8.771 18.906 1.00 57.09 216 CYS A N 1
ATOM 1670 C CA . CYS A 1 216 ? -11.718 -8.965 17.680 1.00 57.09 216 CYS A CA 1
ATOM 1671 C C . CYS A 1 216 ? -11.434 -10.447 17.394 1.00 57.09 216 CYS A C 1
ATOM 1673 O O . CYS A 1 216 ? -11.756 -10.938 16.316 1.00 57.09 216 CYS A O 1
ATOM 1675 N N . TYR A 1 217 ? -10.884 -11.177 18.365 1.00 57.59 217 TYR A N 1
ATOM 1676 C CA . TYR A 1 217 ? -10.580 -12.600 18.190 1.00 57.59 217 TYR A CA 1
ATOM 1677 C C . TYR A 1 217 ? -11.849 -13.462 18.162 1.00 57.59 217 TYR A C 1
ATOM 1679 O O . TYR A 1 217 ? -12.031 -14.291 17.271 1.00 57.59 217 TYR A O 1
ATOM 1687 N N . LEU A 1 218 ? -12.755 -13.219 19.112 1.00 56.66 218 LEU A N 1
ATOM 1688 C CA . LEU A 1 218 ? -13.920 -14.063 19.355 1.00 56.66 218 LEU A CA 1
ATOM 1689 C C . LEU A 1 218 ? -14.895 -14.105 18.173 1.00 56.66 218 LEU A C 1
ATOM 1691 O O . LEU A 1 218 ? -15.423 -15.162 17.836 1.00 56.66 218 LEU A O 1
ATOM 1695 N N . CYS A 1 219 ? -15.112 -12.964 17.518 1.00 56.03 219 CYS A N 1
ATOM 1696 C CA . CYS A 1 219 ? -16.060 -12.871 16.418 1.00 56.03 219 CYS A CA 1
ATOM 1697 C C . CYS A 1 219 ? -15.602 -13.601 15.144 1.00 56.03 219 CYS A C 1
ATOM 1699 O O . CYS A 1 219 ? -16.417 -13.807 14.243 1.00 56.03 219 CYS A O 1
ATOM 1701 N N . ILE A 1 220 ? -14.324 -13.954 15.001 1.00 59.56 220 ILE A N 1
ATOM 1702 C CA . ILE A 1 220 ? -13.788 -14.357 13.693 1.00 59.56 220 ILE A CA 1
ATOM 1703 C C . ILE A 1 220 ? -13.343 -15.817 13.662 1.00 59.56 220 ILE A C 1
ATOM 1705 O O . ILE A 1 220 ? -13.500 -16.454 12.623 1.00 59.56 220 ILE A O 1
ATOM 1709 N N . THR A 1 221 ? -12.849 -16.376 14.768 1.00 55.09 221 THR A N 1
ATOM 1710 C CA . THR A 1 221 ? -12.175 -17.685 14.735 1.00 55.09 221 THR A CA 1
ATOM 1711 C C . THR A 1 221 ? -12.944 -18.859 15.323 1.00 55.09 221 THR A C 1
ATOM 1713 O O . THR A 1 221 ? -12.545 -19.992 15.060 1.00 55.09 221 THR A O 1
ATOM 1716 N N . LEU A 1 222 ? -14.020 -18.647 16.089 1.00 54.38 222 LEU A N 1
ATOM 1717 C CA . LEU A 1 222 ? -14.695 -19.747 16.787 1.00 54.38 222 LEU A CA 1
ATOM 1718 C C . LEU A 1 222 ? -16.083 -20.067 16.222 1.00 54.38 222 LEU A C 1
ATOM 1720 O O . LEU A 1 222 ? -16.860 -19.144 15.955 1.00 54.38 222 LEU A O 1
ATOM 1724 N N . PRO A 1 223 ? -16.414 -21.364 16.043 1.00 48.03 223 PRO A N 1
ATOM 1725 C CA . PRO A 1 223 ? -17.785 -21.782 15.803 1.00 48.03 223 PRO A CA 1
ATOM 1726 C C . PRO A 1 223 ? -18.638 -21.411 17.023 1.00 48.03 223 PRO A C 1
ATOM 1728 O O . PRO A 1 223 ? -18.249 -21.619 18.171 1.00 48.03 223 PRO A O 1
ATOM 1731 N N . TRP A 1 224 ? -19.793 -20.810 16.750 1.00 50.97 224 TRP A N 1
ATOM 1732 C CA . TRP A 1 224 ? -20.612 -20.054 17.705 1.00 50.97 224 TRP A CA 1
ATOM 1733 C C . TRP A 1 224 ? -21.347 -20.920 18.736 1.00 50.97 224 TRP A C 1
ATOM 1735 O O . TRP A 1 224 ? -21.955 -20.385 19.659 1.00 50.97 224 TRP A O 1
ATOM 1745 N N . ASP A 1 225 ? -21.261 -22.244 18.608 1.00 39.47 225 ASP A N 1
ATOM 1746 C CA . ASP A 1 225 ? -22.211 -23.161 19.235 1.00 39.47 225 ASP A CA 1
ATOM 1747 C C . ASP A 1 225 ? -21.691 -23.858 20.512 1.00 39.47 225 ASP A C 1
ATOM 1749 O O . ASP A 1 225 ? -22.424 -24.655 21.091 1.00 39.47 225 ASP A O 1
ATOM 1753 N N . SER A 1 226 ? -20.467 -23.591 21.003 1.00 39.47 226 SER A N 1
ATOM 1754 C CA . SER A 1 226 ? -19.906 -24.457 22.067 1.00 39.47 226 SER A CA 1
ATOM 1755 C C . SER A 1 226 ? -18.919 -23.860 23.082 1.00 39.47 226 SER A C 1
ATOM 1757 O O . SER A 1 226 ? -18.304 -24.623 23.825 1.00 39.47 226 SER A O 1
ATOM 1759 N N . VAL A 1 227 ? -18.786 -22.533 23.220 1.00 44.47 227 VAL A N 1
ATOM 1760 C CA . VAL A 1 227 ? -17.851 -21.958 24.216 1.00 44.47 227 VAL A CA 1
ATOM 1761 C C . VAL A 1 227 ? -18.493 -20.852 25.064 1.00 44.47 227 VAL A C 1
ATOM 1763 O O . VAL A 1 227 ? -19.041 -19.883 24.541 1.00 44.47 227 VAL A O 1
ATOM 1766 N N . GLN A 1 228 ? -18.425 -20.993 26.394 1.00 42.19 228 GLN A N 1
ATOM 1767 C CA . GLN A 1 228 ? -18.789 -19.944 27.353 1.00 42.19 228 GLN A CA 1
ATOM 1768 C C . GLN A 1 228 ? -17.594 -19.019 27.608 1.00 42.19 228 GLN A C 1
ATOM 1770 O O . GLN A 1 228 ? -16.497 -19.483 27.907 1.00 42.19 228 GLN A O 1
ATOM 1775 N N . PHE A 1 229 ? -17.820 -17.705 27.552 1.00 48.34 229 PHE A N 1
ATOM 1776 C CA . PHE A 1 229 ? -16.784 -16.699 27.794 1.00 48.34 229 PHE A CA 1
ATOM 1777 C C . PHE A 1 229 ? -17.123 -15.832 29.002 1.00 48.34 229 PHE A C 1
ATOM 1779 O O . PHE A 1 229 ? -18.265 -15.405 29.172 1.00 48.34 229 PHE A O 1
ATOM 1786 N N . THR A 1 230 ? -16.106 -15.529 29.809 1.00 44.25 230 THR A N 1
ATOM 1787 C CA . THR A 1 230 ? -16.218 -14.632 30.963 1.00 44.25 230 THR A CA 1
ATOM 1788 C C . THR A 1 230 ? -15.351 -13.403 30.721 1.00 44.25 230 THR A C 1
ATOM 1790 O O . THR A 1 230 ? -14.127 -13.486 30.741 1.00 44.25 230 THR A O 1
ATOM 1793 N N . PHE A 1 231 ? -15.977 -12.246 30.515 1.00 46.06 231 PHE A N 1
ATOM 1794 C CA . PHE A 1 231 ? -15.260 -10.977 30.399 1.00 46.06 231 PHE A CA 1
ATOM 1795 C C . PHE A 1 231 ? -14.995 -10.386 31.782 1.00 46.06 231 PHE A C 1
ATOM 1797 O O . PHE A 1 231 ? -15.888 -10.341 32.626 1.00 46.06 231 PHE A O 1
ATOM 1804 N N . TRP A 1 232 ? -13.784 -9.873 32.001 1.00 40.28 232 TRP A N 1
ATOM 1805 C CA . TRP A 1 232 ? -13.462 -9.121 33.210 1.00 40.28 232 TRP A CA 1
ATOM 1806 C C . TRP A 1 232 ? -13.217 -7.653 32.858 1.00 40.28 232 TRP A C 1
ATOM 1808 O O . TRP A 1 232 ? -12.246 -7.313 32.182 1.00 40.28 232 TRP A O 1
ATOM 1818 N N . ARG A 1 233 ? -14.115 -6.765 33.298 1.00 41.56 233 ARG A N 1
ATOM 1819 C CA . ARG A 1 233 ? -13.972 -5.316 33.112 1.00 41.56 233 ARG A CA 1
ATOM 1820 C C . ARG A 1 233 ? -13.431 -4.696 34.396 1.00 41.56 233 ARG A C 1
ATOM 1822 O O . ARG A 1 233 ? -14.190 -4.383 35.307 1.00 41.56 233 ARG A O 1
ATOM 1829 N N . GLY A 1 234 ? -12.120 -4.488 34.456 1.00 39.81 234 GLY A N 1
ATOM 1830 C CA . GLY A 1 234 ? -11.501 -3.717 35.533 1.00 39.81 234 GLY A CA 1
ATOM 1831 C C . GLY A 1 234 ? -11.825 -2.229 35.379 1.00 39.81 234 GLY A C 1
ATOM 1832 O O . GLY A 1 234 ? -11.197 -1.539 34.579 1.00 39.81 234 GLY A O 1
ATOM 1833 N N . ILE A 1 235 ? -12.808 -1.715 36.121 1.00 40.88 235 ILE A N 1
ATOM 1834 C CA . ILE A 1 235 ? -12.977 -0.267 36.293 1.00 40.88 235 ILE A CA 1
ATOM 1835 C C . ILE A 1 235 ? -11.928 0.172 37.318 1.00 40.88 235 ILE A C 1
ATOM 1837 O O . ILE A 1 235 ? -12.027 -0.180 38.489 1.00 40.88 235 ILE A O 1
ATOM 1841 N N . ARG A 1 236 ? -10.921 0.940 36.880 1.00 37.31 236 ARG A N 1
ATOM 1842 C CA . ARG A 1 236 ? -9.770 1.393 37.692 1.00 37.31 236 ARG A CA 1
ATOM 1843 C C . ARG A 1 236 ? -10.132 2.215 38.948 1.00 37.31 236 ARG A C 1
ATOM 1845 O O . ARG A 1 236 ? -9.234 2.560 39.700 1.00 37.31 236 ARG A O 1
ATOM 1852 N N . THR A 1 237 ? -11.407 2.536 39.179 1.00 35.31 237 THR A N 1
ATOM 1853 C CA . THR A 1 237 ? -11.876 3.437 40.249 1.00 35.31 237 THR A CA 1
ATOM 1854 C C . THR A 1 237 ? -12.800 2.791 41.290 1.00 35.31 237 THR A C 1
ATOM 1856 O O . THR A 1 237 ? -13.340 3.507 42.129 1.00 35.31 237 THR A O 1
ATOM 1859 N N . ARG A 1 238 ? -13.003 1.463 41.294 1.00 33.88 238 ARG A N 1
ATOM 1860 C CA . ARG A 1 238 ? -13.778 0.787 42.357 1.00 33.88 238 ARG A CA 1
ATOM 1861 C C . ARG A 1 238 ? -13.002 -0.407 42.934 1.00 33.88 238 ARG A C 1
ATOM 1863 O O . ARG A 1 238 ? -12.673 -1.303 42.161 1.00 33.88 238 ARG A O 1
ATOM 1870 N N . PRO A 1 239 ? -12.756 -0.472 44.262 1.00 35.12 239 PRO A N 1
ATOM 1871 C CA . PRO A 1 239 ? -12.054 -1.594 44.908 1.00 35.12 239 PRO A CA 1
ATOM 1872 C C . PRO A 1 239 ? -12.783 -2.937 44.758 1.00 35.12 239 PRO A C 1
ATOM 1874 O O . PRO A 1 239 ? -12.171 -3.991 44.870 1.00 35.12 239 PRO A O 1
ATOM 1877 N N . ASN A 1 240 ? -14.078 -2.893 44.438 1.00 37.41 240 ASN A N 1
ATOM 1878 C CA . ASN A 1 240 ? -14.905 -4.054 44.145 1.00 37.41 240 ASN A CA 1
ATOM 1879 C C . ASN A 1 240 ? -15.279 -4.032 42.659 1.00 37.41 240 ASN A C 1
ATOM 1881 O O . ASN A 1 240 ? -16.331 -3.515 42.277 1.00 37.41 240 ASN A O 1
ATOM 1885 N N . ALA A 1 241 ? -14.399 -4.553 41.801 1.00 37.41 241 ALA A N 1
ATOM 1886 C CA . ALA A 1 241 ? -14.752 -4.852 40.419 1.00 37.41 241 ALA A CA 1
ATOM 1887 C C . ALA A 1 241 ? -15.839 -5.939 40.433 1.00 37.41 241 ALA A C 1
ATOM 1889 O O . ALA A 1 241 ? -15.557 -7.118 40.635 1.00 37.41 241 ALA A O 1
ATOM 1890 N N . SER A 1 242 ? -17.099 -5.537 40.268 1.00 35.78 242 SER A N 1
ATOM 1891 C CA . SER A 1 242 ? -18.215 -6.466 40.115 1.00 35.78 242 SER A CA 1
ATOM 1892 C C . SER A 1 242 ? -17.933 -7.372 38.915 1.00 35.78 242 SER A C 1
ATOM 1894 O O . SER A 1 242 ? -17.786 -6.873 37.795 1.00 35.78 242 SER A O 1
ATOM 1896 N N . GLN A 1 243 ? -17.861 -8.687 39.138 1.00 38.34 243 GLN A N 1
ATOM 1897 C CA . GLN A 1 243 ? -17.937 -9.677 38.068 1.00 38.34 243 GLN A CA 1
ATOM 1898 C C . GLN A 1 243 ? -19.245 -9.448 37.309 1.00 38.34 243 GLN A C 1
ATOM 1900 O O . GLN A 1 243 ? -20.321 -9.777 37.795 1.00 38.34 243 GLN A O 1
ATOM 1905 N N . GLN A 1 244 ? -19.160 -8.860 36.122 1.00 35.34 244 GLN A N 1
ATOM 1906 C CA . GLN A 1 244 ? -20.261 -8.888 35.171 1.00 35.34 244 GLN A CA 1
ATOM 1907 C C . GLN A 1 244 ? -19.959 -9.994 34.167 1.00 35.34 244 GLN A C 1
ATOM 1909 O O . GLN A 1 244 ? -19.217 -9.802 33.205 1.00 35.34 244 GLN A O 1
ATOM 1914 N N . SER A 1 245 ? -20.507 -11.179 34.426 1.00 34.22 245 SER A N 1
ATOM 1915 C CA . SER A 1 245 ? -20.562 -12.258 33.448 1.00 34.22 245 SER A CA 1
ATOM 1916 C C . SER A 1 245 ? -21.605 -11.896 32.391 1.00 34.22 245 SER A C 1
ATOM 1918 O O . SER A 1 245 ? -22.811 -12.010 32.594 1.00 34.22 245 SER A O 1
ATOM 1920 N N . PHE A 1 246 ? -21.147 -11.428 31.234 1.00 35.22 246 PHE A N 1
ATOM 1921 C CA . PHE A 1 246 ? -22.023 -11.271 30.079 1.00 35.22 246 PHE A CA 1
ATOM 1922 C C . PHE A 1 246 ? -22.133 -12.613 29.366 1.00 35.22 246 PHE A C 1
ATOM 1924 O O . PHE A 1 246 ? -21.198 -13.042 28.692 1.00 35.22 246 PHE A O 1
ATOM 1931 N N . ARG A 1 247 ? -23.294 -13.265 29.471 1.00 34.34 247 ARG A N 1
ATOM 1932 C CA . ARG A 1 247 ? -23.656 -14.331 28.536 1.00 34.34 247 ARG A CA 1
ATOM 1933 C C . ARG A 1 247 ? -24.085 -13.659 27.237 1.00 34.34 247 ARG A C 1
ATOM 1935 O O . ARG A 1 247 ? -25.232 -13.255 27.082 1.00 34.34 247 ARG A O 1
ATOM 1942 N N . ILE A 1 248 ? -23.141 -13.481 26.321 1.00 35.62 248 ILE A N 1
ATOM 1943 C CA . ILE A 1 248 ? -23.454 -13.022 24.969 1.00 35.62 248 ILE A CA 1
ATOM 1944 C C . ILE A 1 248 ? -24.096 -14.211 24.237 1.00 35.62 248 ILE A C 1
ATOM 1946 O O . ILE A 1 248 ? -23.405 -15.043 23.661 1.00 35.62 248 ILE A O 1
ATOM 1950 N N . ILE A 1 249 ? -25.426 -14.324 24.315 1.00 31.78 249 ILE A N 1
ATOM 1951 C CA . ILE A 1 249 ? -26.209 -15.177 23.413 1.00 31.78 249 ILE A CA 1
ATOM 1952 C C . ILE A 1 249 ? -26.390 -14.362 22.131 1.00 31.78 249 ILE A C 1
ATOM 1954 O O . ILE A 1 249 ? -27.320 -13.570 22.020 1.00 31.78 249 ILE A O 1
ATOM 1958 N N . MET A 1 250 ? -25.453 -14.479 21.191 1.00 33.88 250 MET A N 1
ATOM 1959 C CA . MET A 1 250 ? -25.658 -13.935 19.847 1.00 33.88 250 MET A CA 1
ATOM 1960 C C . MET A 1 250 ? -26.477 -14.962 19.071 1.00 33.88 250 MET A C 1
ATOM 1962 O O . MET A 1 250 ? -25.949 -15.997 18.672 1.00 33.88 250 MET A O 1
ATOM 1966 N N . SER A 1 251 ? -27.778 -14.710 18.908 1.00 23.86 251 SER A N 1
ATOM 1967 C CA . SER A 1 251 ? -28.602 -15.488 17.984 1.00 23.86 251 SER A CA 1
ATOM 1968 C C . SER A 1 251 ? -28.103 -15.262 16.559 1.00 23.86 251 SER A C 1
ATOM 1970 O O . SER A 1 251 ? -27.715 -14.145 16.211 1.00 23.86 251 SER A O 1
ATOM 1972 N N . LYS A 1 252 ? -28.110 -16.320 15.739 1.00 26.05 252 LYS A N 1
ATOM 1973 C CA . LYS A 1 252 ? -27.864 -16.229 14.294 1.00 26.05 252 LYS A CA 1
ATOM 1974 C C . LYS A 1 252 ? -28.760 -15.122 13.713 1.00 26.05 252 LYS A C 1
ATOM 1976 O O . LYS A 1 252 ? -29.972 -15.190 13.894 1.00 26.05 252 LYS A O 1
ATOM 1981 N N . PHE A 1 253 ? -28.161 -14.131 13.058 1.00 33.06 253 PHE A N 1
ATOM 1982 C CA . PHE A 1 253 ? -28.844 -13.184 12.176 1.00 33.06 253 PHE A CA 1
ATOM 1983 C C . PHE A 1 253 ? -28.221 -13.305 10.793 1.00 33.06 253 PHE A C 1
ATOM 1985 O O . PHE A 1 253 ? -26.968 -13.294 10.725 1.00 33.06 253 PHE A O 1
#

Solvent-accessible surface area (backbone atoms only — not comparable to full-atom values): 14614 Å² total; per-residue (Å²): 100,67,67,43,56,54,48,50,55,48,50,55,54,48,54,74,76,37,91,68,88,70,76,64,70,52,71,33,70,77,15,40,62,22,50,41,71,36,75,49,85,58,83,59,44,56,92,90,49,95,68,75,97,48,65,47,62,42,32,63,32,57,31,37,36,47,30,37,76,71,58,77,45,72,59,28,40,30,35,42,37,14,49,92,52,90,85,57,59,61,39,62,51,50,37,52,48,24,62,70,47,26,46,71,47,45,44,43,84,47,76,42,85,52,69,68,63,53,56,56,5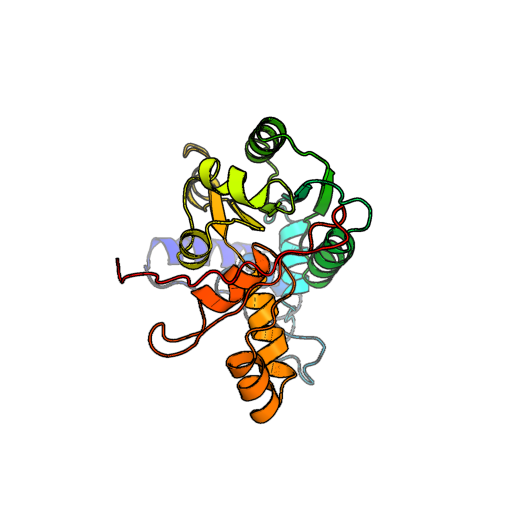0,69,70,40,92,45,55,56,31,34,40,38,36,54,75,43,20,52,61,47,62,79,71,39,77,39,62,38,74,61,11,60,69,53,60,36,22,34,34,38,36,69,43,63,62,23,79,78,36,81,86,42,70,86,42,31,36,24,31,46,55,66,28,56,54,53,51,51,52,50,68,75,72,44,54,76,66,53,50,52,47,55,60,68,62,25,78,44,86,53,70,69,72,46,40,33,45,56,73,72,76,59,78,91,86,79,74,75,55,45,54,58,70,81,54,95,87,47,100,72,59,68,86,56,73,56,81,81,80,77,73,94,127

Organism: Drechmeria coniospora (NCBI:txid98403)

Radius of gyration: 23.81 Å; Cα contacts (8 Å, |Δi|>4): 368; chains: 1; bounding box: 51×44×74 Å

Sequence (253 aa):
MEDNFHLDSFKARMSAAHKTPLIAINMGAPGRLSRVLNGFLTPVSHPCLPEVAAPGQMSAAEIWQGLTLLGEVKPLSFYLVGTPISQSRSPALHNSLFQRTGLPHRYELRETNQEIDFRSMLQSDGFGGASVTIPLKQQVTKIVDALTPAAKKIGAVNTVVPLDDHIRDPKCPRRFLGDNTDWKGIVYVLSQKCSVHAKQWLLNTGRWVGGYDARCYLCITLPWDSVQFTFWRGIRTRPNASQQSFRIIMSKF